Protein AF-A0AA86USB2-F1 (afdb_monomer_lite)

Radius of gyration: 27.32 Å; chains: 1; bounding box: 58×39×93 Å

Structure (mmCIF, N/CA/C/O backbone):
data_AF-A0AA86USB2-F1
#
_entry.id   AF-A0AA86USB2-F1
#
loop_
_atom_site.group_PDB
_atom_site.id
_atom_site.type_symbol
_atom_site.label_atom_id
_atom_site.label_alt_id
_atom_site.label_comp_id
_atom_site.label_asym_id
_atom_site.label_entity_id
_atom_site.label_seq_id
_atom_site.pdbx_PDB_ins_code
_atom_site.Cartn_x
_atom_site.Cartn_y
_atom_site.Cartn_z
_atom_site.occupancy
_atom_site.B_iso_or_equiv
_atom_site.auth_seq_id
_atom_site.auth_comp_id
_atom_site.auth_asym_id
_atom_site.auth_atom_id
_atom_site.pdbx_PDB_model_num
ATOM 1 N N . MET A 1 1 ? -27.220 -8.057 65.855 1.00 62.31 1 MET A N 1
ATOM 2 C CA . MET A 1 1 ? -27.979 -7.402 64.759 1.00 62.31 1 MET A CA 1
ATOM 3 C C . MET A 1 1 ? -27.326 -6.106 64.243 1.00 62.31 1 MET A C 1
ATOM 5 O O . MET A 1 1 ? -27.189 -5.978 63.034 1.00 62.31 1 MET A O 1
ATOM 9 N N . LYS A 1 2 ? -26.845 -5.189 65.107 1.00 70.12 2 LYS A N 1
ATOM 10 C CA . LYS A 1 2 ? -26.154 -3.939 64.694 1.00 70.12 2 LYS A CA 1
ATOM 11 C C . LYS A 1 2 ? -24.880 -4.143 63.848 1.00 70.12 2 LYS A C 1
ATOM 13 O O . LYS A 1 2 ? -24.724 -3.481 62.832 1.00 70.12 2 LYS A O 1
ATOM 18 N N . LEU A 1 3 ? -24.014 -5.096 64.203 1.00 65.69 3 LEU A N 1
ATOM 19 C CA . LEU A 1 3 ? -22.755 -5.371 63.480 1.00 65.69 3 LEU A CA 1
ATOM 20 C C . LEU A 1 3 ? -22.962 -5.753 61.999 1.00 65.69 3 LEU A C 1
ATOM 22 O O . LEU A 1 3 ? -22.246 -5.275 61.125 1.00 65.69 3 LEU A O 1
ATOM 26 N N . VAL A 1 4 ? -24.006 -6.532 61.703 1.00 70.44 4 VAL A N 1
ATOM 27 C CA . VAL A 1 4 ? -24.364 -6.936 60.329 1.00 70.44 4 VAL A CA 1
ATOM 28 C C . VAL A 1 4 ? -24.884 -5.748 59.505 1.00 70.44 4 VAL A C 1
ATOM 30 O O . VAL A 1 4 ? -24.685 -5.696 58.291 1.00 70.44 4 VAL A O 1
ATOM 33 N N . GLN A 1 5 ? -25.537 -4.769 60.145 1.00 61.12 5 GLN A N 1
ATOM 34 C CA . GLN A 1 5 ? -25.967 -3.537 59.476 1.00 61.12 5 GLN A CA 1
ATOM 35 C C . GLN A 1 5 ? -24.786 -2.614 59.162 1.00 61.12 5 GLN A C 1
ATOM 37 O O . GLN A 1 5 ? -24.731 -2.081 58.056 1.00 61.12 5 GLN A O 1
ATOM 42 N N . VAL A 1 6 ? -23.821 -2.480 60.078 1.00 69.12 6 VAL A N 1
ATOM 43 C CA . VAL A 1 6 ? -22.616 -1.656 59.870 1.00 69.12 6 VAL A CA 1
ATOM 44 C C . VAL A 1 6 ? -21.779 -2.193 58.702 1.00 69.12 6 VAL A C 1
ATOM 46 O O . VAL A 1 6 ? -21.493 -1.448 57.767 1.00 69.12 6 VAL A O 1
ATOM 49 N N . GLN A 1 7 ? -21.522 -3.506 58.660 1.00 71.38 7 GLN A N 1
ATOM 50 C CA . GLN A 1 7 ? -20.789 -4.138 57.551 1.00 71.38 7 GLN A CA 1
ATOM 51 C C . GLN A 1 7 ? -21.503 -3.999 56.193 1.00 71.38 7 GLN A C 1
ATOM 53 O O . GLN A 1 7 ? -20.861 -3.846 55.152 1.00 71.38 7 GLN A O 1
ATOM 58 N N . LYS A 1 8 ? -22.846 -4.025 56.172 1.00 67.81 8 LYS A N 1
ATOM 59 C CA . LYS A 1 8 ? -23.623 -3.774 54.944 1.00 67.81 8 LYS A CA 1
ATOM 60 C C . LYS A 1 8 ? -23.484 -2.331 54.455 1.00 67.81 8 LYS A C 1
ATOM 62 O O . LYS A 1 8 ? -23.423 -2.126 53.243 1.00 67.81 8 LYS A O 1
ATOM 67 N N . ILE A 1 9 ? -23.450 -1.358 55.365 1.00 67.88 9 ILE A N 1
ATOM 68 C CA . ILE A 1 9 ? -23.332 0.069 55.036 1.00 67.88 9 ILE A CA 1
ATOM 69 C C . ILE A 1 9 ? -21.939 0.381 54.479 1.00 67.88 9 ILE A C 1
ATOM 71 O O . ILE A 1 9 ? -21.851 0.995 53.416 1.00 67.88 9 ILE A O 1
ATOM 75 N N . GLU A 1 10 ? -20.871 -0.115 55.110 1.00 69.31 10 GLU A N 1
ATOM 76 C CA . GLU A 1 10 ? -19.495 0.064 54.618 1.00 69.31 10 GLU A CA 1
ATOM 77 C C . GLU A 1 10 ? -19.297 -0.546 53.225 1.00 69.31 10 GLU A C 1
ATOM 79 O O . GLU A 1 10 ? -18.754 0.094 52.322 1.00 69.31 10 GLU A O 1
ATOM 84 N N . LYS A 1 11 ? -19.814 -1.761 52.992 1.00 67.75 11 LYS A N 1
ATOM 85 C CA . LYS A 1 11 ? -19.730 -2.411 51.675 1.00 67.75 11 LYS A CA 1
ATOM 86 C C . LYS A 1 11 ? -20.461 -1.607 50.591 1.00 67.75 11 LYS A C 1
ATOM 88 O O . LYS A 1 11 ? -19.978 -1.504 49.462 1.00 67.75 11 LYS A O 1
ATOM 93 N N . LEU A 1 12 ? -21.603 -1.004 50.929 1.00 66.44 12 LEU A N 1
ATOM 94 C CA . LEU A 1 12 ? -22.358 -0.110 50.043 1.00 66.44 12 LEU A CA 1
ATOM 95 C C . LEU A 1 12 ? -21.597 1.186 49.743 1.00 66.44 12 LEU A C 1
ATOM 97 O O . LEU A 1 12 ? -21.554 1.601 48.584 1.00 66.44 12 LEU A O 1
ATOM 101 N N . GLN A 1 13 ? -20.973 1.798 50.750 1.00 67.69 13 GLN A N 1
ATOM 102 C CA . GLN A 1 13 ? -20.167 3.010 50.584 1.00 67.69 13 GLN A CA 1
ATOM 103 C C . GLN A 1 13 ? -18.942 2.757 49.700 1.00 67.69 13 GLN A C 1
ATOM 105 O O . GLN A 1 13 ? -18.740 3.489 48.731 1.00 67.69 13 GLN A O 1
ATOM 110 N N . ASN A 1 14 ? -18.203 1.672 49.943 1.00 67.31 14 ASN A N 1
ATOM 111 C CA . ASN A 1 14 ? -17.053 1.287 49.121 1.00 67.31 14 ASN A CA 1
ATOM 112 C C . ASN A 1 14 ? -17.457 1.015 47.665 1.00 67.31 14 ASN A C 1
ATOM 114 O O . ASN A 1 14 ? -16.804 1.490 46.737 1.00 67.31 14 ASN A O 1
ATOM 118 N N . THR A 1 15 ? -18.594 0.347 47.443 1.00 65.31 15 THR A N 1
ATOM 119 C CA . THR A 1 15 ? -19.138 0.135 46.088 1.00 65.31 15 THR A CA 1
ATOM 120 C C . THR A 1 15 ? -19.472 1.463 45.399 1.00 65.31 15 THR A C 1
ATOM 122 O O . THR A 1 15 ? -19.218 1.638 44.207 1.00 65.31 15 THR A O 1
ATOM 125 N N . LEU A 1 16 ? -20.016 2.432 46.142 1.00 66.12 16 LEU A N 1
ATOM 126 C CA . LEU A 1 16 ? -20.377 3.745 45.611 1.00 66.12 16 LEU A CA 1
ATOM 127 C C . LEU A 1 16 ? -19.143 4.572 45.218 1.00 66.12 16 LEU A C 1
ATOM 129 O O . LEU A 1 16 ? -19.177 5.270 44.204 1.00 66.12 16 LEU A O 1
ATOM 133 N N . VAL A 1 17 ? -18.067 4.491 46.006 1.00 67.94 17 VAL A N 1
ATOM 134 C CA . VAL A 1 17 ? -16.782 5.150 45.721 1.00 67.94 17 VAL A CA 1
ATOM 135 C C . VAL A 1 17 ? -16.153 4.569 44.456 1.00 67.94 17 VAL A C 1
ATOM 137 O O . VAL A 1 17 ? -15.811 5.329 43.551 1.00 67.94 17 VAL A O 1
ATOM 140 N N . VAL A 1 18 ? -16.102 3.239 44.333 1.00 65.62 18 VAL A N 1
ATOM 141 C CA . VAL A 1 18 ? -15.584 2.557 43.133 1.00 65.62 18 VAL A CA 1
ATOM 142 C C . VAL A 1 18 ? -16.392 2.935 41.888 1.00 65.62 18 VAL A C 1
ATOM 144 O O . VAL A 1 18 ? -15.816 3.258 40.852 1.00 65.62 18 VAL A O 1
ATOM 147 N N . LEU A 1 19 ? -17.724 2.993 41.989 1.00 63.03 19 LEU A N 1
ATOM 148 C CA . LEU A 1 19 ? -18.587 3.427 40.884 1.00 63.03 19 LEU A CA 1
ATOM 149 C C . LEU A 1 19 ? -18.363 4.894 40.491 1.00 63.03 19 LEU A C 1
ATOM 151 O O . LEU A 1 19 ? -18.428 5.226 39.309 1.00 63.03 19 LEU A O 1
ATOM 155 N N . LYS A 1 20 ? -18.116 5.788 41.456 1.00 69.31 20 LYS A N 1
ATOM 156 C CA . LYS A 1 20 ? -17.786 7.193 41.169 1.00 69.31 20 LYS A CA 1
ATOM 157 C C . LYS A 1 20 ? -16.433 7.313 40.465 1.00 69.31 20 LYS A C 1
ATOM 159 O O . LYS A 1 20 ? -16.349 8.026 39.470 1.00 69.31 20 LYS A O 1
ATOM 164 N N . ALA A 1 21 ? -15.416 6.591 40.934 1.00 62.56 21 ALA A N 1
ATOM 165 C CA . ALA A 1 21 ? -14.095 6.574 40.309 1.00 62.56 21 ALA A CA 1
ATOM 166 C C . ALA A 1 21 ? -14.152 6.018 38.875 1.00 62.56 21 ALA A C 1
ATOM 168 O O . ALA A 1 21 ? -13.657 6.657 37.949 1.00 62.56 21 ALA A O 1
ATOM 169 N N . ALA A 1 22 ? -14.852 4.896 38.669 1.00 57.78 22 ALA A N 1
ATOM 170 C CA . ALA A 1 22 ? -15.052 4.307 37.345 1.00 57.78 22 ALA A CA 1
ATOM 171 C C . ALA A 1 22 ? -15.734 5.284 36.369 1.00 57.78 22 ALA A C 1
ATOM 173 O O . ALA A 1 22 ? -15.327 5.381 35.215 1.00 57.78 22 ALA A O 1
ATOM 174 N N . ARG A 1 23 ? -16.716 6.070 36.839 1.00 63.78 23 ARG A N 1
ATOM 175 C CA . ARG A 1 23 ? -17.371 7.112 36.026 1.00 63.78 23 ARG A CA 1
ATOM 176 C C . ARG A 1 23 ? -16.424 8.229 35.614 1.00 63.78 23 ARG A C 1
ATOM 178 O O . ARG A 1 23 ? -16.474 8.654 34.467 1.00 63.78 23 ARG A O 1
ATOM 185 N N . ILE A 1 24 ? -15.591 8.716 36.532 1.00 69.56 24 ILE A N 1
ATOM 186 C CA . ILE A 1 24 ? -14.634 9.789 36.230 1.00 69.56 24 ILE A CA 1
ATOM 187 C C . ILE A 1 24 ? -13.647 9.312 35.163 1.00 69.56 24 ILE A C 1
ATOM 189 O O . ILE A 1 24 ? -13.439 10.010 34.174 1.00 69.56 24 ILE A O 1
ATOM 193 N N . ILE A 1 25 ? -13.116 8.097 35.322 1.00 64.44 25 ILE A N 1
ATOM 194 C CA . ILE A 1 25 ? -12.203 7.485 34.351 1.00 64.44 25 ILE A CA 1
ATOM 195 C C . ILE A 1 25 ? -12.899 7.318 32.997 1.00 64.44 25 ILE A C 1
ATOM 197 O O . ILE A 1 25 ? -12.342 7.691 31.970 1.00 64.44 25 ILE A O 1
ATOM 201 N N . GLN A 1 26 ? -14.139 6.828 32.979 1.00 64.38 26 GLN A N 1
ATOM 202 C CA . GLN A 1 26 ? -14.888 6.636 31.741 1.00 64.38 26 GLN A CA 1
ATOM 203 C C . GLN A 1 26 ? -15.175 7.959 31.017 1.00 64.38 26 GLN A C 1
ATOM 205 O O . GLN A 1 26 ? -14.951 8.054 29.813 1.00 64.38 26 GLN A O 1
ATOM 210 N N . CYS A 1 27 ? -15.610 8.998 31.736 1.00 70.00 27 CYS A N 1
ATOM 211 C CA . CYS A 1 27 ? -15.795 10.330 31.159 1.00 70.00 27 CYS A CA 1
ATOM 212 C C . CYS A 1 27 ? -14.479 10.900 30.619 1.00 70.00 27 CYS A C 1
ATOM 214 O O . CYS A 1 27 ? -14.477 11.484 29.539 1.00 70.00 27 CYS A O 1
ATOM 216 N N . ALA A 1 28 ? -13.364 10.701 31.330 1.00 65.50 28 ALA A N 1
ATOM 217 C CA . ALA A 1 28 ? -12.047 11.142 30.883 1.00 65.50 28 ALA A CA 1
ATOM 218 C C . ALA A 1 28 ? -11.603 10.417 29.602 1.00 65.50 28 ALA A C 1
ATOM 220 O O . ALA A 1 28 ? -11.127 11.069 28.678 1.00 65.50 28 ALA A O 1
ATOM 221 N N . VAL A 1 29 ? -11.818 9.099 29.504 1.00 66.88 29 VAL A N 1
ATOM 222 C CA . VAL A 1 29 ? -11.512 8.313 28.296 1.00 66.88 29 VAL A CA 1
ATOM 223 C C . VAL A 1 29 ? -12.374 8.760 27.118 1.00 66.88 29 VAL A C 1
ATOM 225 O O . VAL A 1 29 ? -11.847 8.984 26.032 1.00 66.88 29 VAL A O 1
ATOM 228 N N . ILE A 1 30 ? -13.682 8.942 27.319 1.00 68.19 30 ILE A N 1
ATOM 229 C CA . ILE A 1 30 ? -14.586 9.398 26.253 1.00 68.19 30 ILE A CA 1
ATOM 230 C C . ILE A 1 30 ? -14.207 10.807 25.788 1.00 68.19 30 ILE A C 1
ATOM 232 O O . ILE A 1 30 ? -14.153 11.053 24.585 1.00 68.19 30 ILE A O 1
ATOM 236 N N . LEU A 1 31 ? -13.911 11.719 26.717 1.00 71.56 31 LEU A N 1
ATOM 237 C CA . LEU A 1 31 ? -13.486 13.078 26.387 1.00 71.56 31 LEU A CA 1
ATOM 238 C C . LEU A 1 31 ? -12.145 13.078 25.646 1.00 71.56 31 LEU A C 1
ATOM 240 O O . LEU A 1 31 ? -12.010 13.768 24.641 1.00 71.56 31 LEU A O 1
ATOM 244 N N . TYR A 1 32 ? -11.179 12.276 26.099 1.00 69.12 32 TYR A N 1
ATOM 245 C CA . TYR A 1 32 ? -9.896 12.110 25.422 1.00 69.12 32 TYR A CA 1
ATOM 246 C C . TYR A 1 32 ? -10.086 11.593 23.994 1.00 69.12 32 TYR A C 1
ATOM 248 O O . TYR A 1 32 ? -9.562 12.190 23.055 1.00 69.12 32 TYR A O 1
ATOM 256 N N . LEU A 1 33 ? -10.898 10.546 23.808 1.00 66.19 33 LEU A N 1
ATOM 257 C CA . LEU A 1 33 ? -11.228 10.034 22.480 1.00 66.19 33 LEU A CA 1
ATOM 258 C C . LEU A 1 33 ? -11.908 11.116 21.636 1.00 66.19 33 LEU A C 1
ATOM 260 O O . LEU A 1 33 ? -11.496 11.326 20.502 1.00 66.19 33 LEU A O 1
ATOM 264 N N . ALA A 1 34 ? -12.890 11.847 22.163 1.00 67.50 34 ALA A N 1
ATOM 265 C CA . ALA A 1 34 ? -13.541 12.933 21.432 1.00 67.50 34 ALA A CA 1
ATOM 266 C C . ALA A 1 34 ? -12.543 14.023 20.994 1.00 67.50 34 ALA A C 1
ATOM 268 O O . ALA A 1 34 ? -12.592 14.465 19.848 1.00 67.50 34 ALA A O 1
ATOM 269 N N . ILE A 1 35 ? -11.600 14.409 21.863 1.00 66.81 35 ILE A N 1
ATOM 270 C CA . ILE A 1 35 ? -10.541 15.380 21.546 1.00 66.81 35 ILE A CA 1
ATOM 271 C C . ILE A 1 35 ? -9.616 14.844 20.451 1.00 66.81 35 ILE A C 1
ATOM 273 O O . ILE A 1 35 ? -9.377 15.550 19.475 1.00 66.81 35 ILE A O 1
ATOM 277 N N . VAL A 1 36 ? -9.128 13.604 20.572 1.00 65.50 36 VAL A N 1
ATOM 278 C CA . VAL A 1 36 ? -8.280 12.971 19.546 1.00 65.50 36 VAL A CA 1
ATOM 279 C C . VAL A 1 36 ? -8.995 12.976 18.196 1.00 65.50 36 VAL A C 1
ATOM 281 O O . VAL A 1 36 ? -8.410 13.378 17.193 1.00 65.50 36 VAL A O 1
ATOM 284 N N . HIS A 1 37 ? -10.281 12.631 18.165 1.00 65.00 37 HIS A N 1
ATOM 285 C CA . HIS A 1 37 ? -11.064 12.636 16.932 1.00 65.00 37 HIS A CA 1
ATOM 286 C C . HIS A 1 37 ? -11.301 14.042 16.370 1.00 65.00 37 HIS A C 1
ATOM 288 O O . HIS A 1 37 ? -11.226 14.215 15.157 1.00 65.00 37 HIS A O 1
ATOM 294 N N . LEU A 1 38 ? -11.527 15.056 17.212 1.00 63.62 38 LEU A N 1
ATOM 295 C CA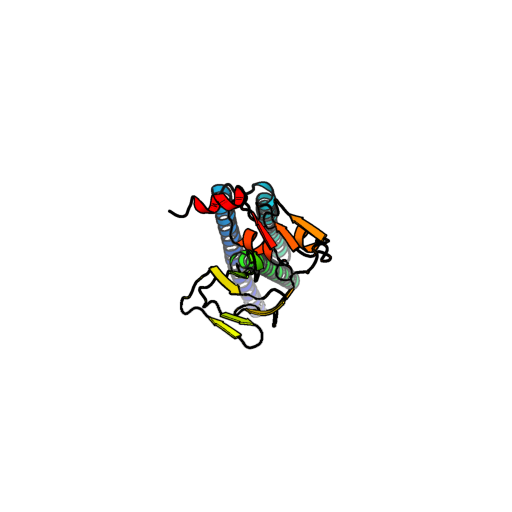 . LEU A 1 38 ? -11.624 16.453 16.772 1.00 63.62 38 LEU A CA 1
ATOM 296 C C . LEU A 1 38 ? -10.296 16.972 16.207 1.00 63.62 38 LEU A C 1
ATOM 298 O O . LEU A 1 38 ? -10.299 17.694 15.212 1.00 63.62 38 LEU A O 1
ATOM 302 N N . VAL A 1 39 ? -9.163 16.595 16.806 1.00 61.91 39 VAL A N 1
ATOM 303 C CA . VAL A 1 39 ? -7.826 16.941 16.300 1.00 61.91 39 VAL A CA 1
ATOM 304 C C . VAL A 1 39 ? -7.589 16.284 14.945 1.00 61.91 39 VAL A C 1
ATOM 306 O O . VAL A 1 39 ? -7.192 16.971 14.007 1.00 61.91 39 VAL A O 1
ATOM 309 N N . ILE A 1 40 ? -7.900 14.993 14.817 1.00 62.50 40 ILE A N 1
ATOM 310 C CA . ILE A 1 40 ? -7.831 14.258 13.552 1.00 62.50 40 ILE A CA 1
ATOM 311 C C . ILE A 1 40 ? -8.717 14.945 12.499 1.00 62.50 40 ILE A C 1
ATOM 313 O O . ILE A 1 40 ? -8.227 15.314 11.435 1.00 62.50 40 ILE A O 1
ATOM 317 N N . ALA A 1 41 ? -9.986 15.220 12.817 1.00 60.88 41 ALA A N 1
ATOM 318 C CA . ALA A 1 41 ? -10.913 15.910 11.921 1.00 60.88 41 ALA A CA 1
ATOM 319 C C . ALA A 1 41 ? -10.416 17.307 11.513 1.00 60.88 41 ALA A C 1
ATOM 321 O O . ALA A 1 41 ? -10.551 17.680 10.353 1.00 60.88 41 ALA A O 1
ATOM 322 N N . LYS A 1 42 ? -9.803 18.071 12.430 1.00 58.19 42 LYS A N 1
ATOM 323 C CA . LYS A 1 42 ? -9.218 19.388 12.135 1.00 58.19 42 LYS A CA 1
ATOM 324 C C . LYS A 1 42 ? -8.003 19.284 11.213 1.00 58.19 42 LYS A C 1
ATOM 326 O O . LYS A 1 42 ? -7.913 20.070 10.276 1.00 58.19 42 LYS A O 1
ATOM 331 N N . ILE A 1 43 ? -7.090 18.341 11.462 1.00 58.09 43 ILE A N 1
ATOM 332 C CA . ILE A 1 43 ? -5.941 18.078 10.577 1.00 58.09 43 ILE A CA 1
ATOM 333 C C . ILE A 1 43 ? -6.451 17.773 9.162 1.00 58.09 43 ILE A C 1
ATOM 335 O O . ILE A 1 43 ? -5.965 18.365 8.200 1.00 58.09 43 ILE A O 1
ATOM 339 N N . TYR A 1 44 ? -7.502 16.956 9.046 1.00 57.28 44 TYR A N 1
ATOM 340 C CA . TYR A 1 44 ? -8.125 16.641 7.761 1.00 57.28 44 TYR A CA 1
ATOM 341 C C . TYR A 1 44 ? -8.828 17.843 7.113 1.00 57.28 44 TYR A C 1
ATOM 343 O O . TYR A 1 44 ? -8.585 18.122 5.939 1.00 57.28 44 TYR A O 1
ATOM 351 N N . LEU A 1 45 ? -9.610 18.623 7.869 1.00 55.66 45 LEU A N 1
ATOM 352 C CA . LEU A 1 45 ? -10.300 19.819 7.365 1.00 55.66 45 LEU A CA 1
ATOM 353 C C . LEU A 1 45 ? -9.313 20.865 6.818 1.00 55.66 45 LEU A C 1
ATOM 355 O O . LEU A 1 45 ? -9.565 21.490 5.789 1.00 55.66 45 LEU A O 1
ATOM 359 N N . VAL A 1 46 ? -8.173 21.042 7.494 1.00 53.16 46 VAL A N 1
ATOM 360 C CA . VAL A 1 46 ? -7.106 21.965 7.077 1.00 53.16 46 VAL A CA 1
ATOM 361 C C . VAL A 1 46 ? -6.350 21.435 5.854 1.00 53.16 46 VAL A C 1
ATOM 363 O O . VAL A 1 46 ? -5.903 22.230 5.030 1.00 53.16 46 VAL A O 1
ATOM 366 N N . SER A 1 47 ? -6.254 20.113 5.684 1.00 53.62 47 SER A N 1
ATOM 367 C CA . SER A 1 47 ? -5.517 19.492 4.575 1.00 53.62 47 SER A CA 1
ATOM 368 C C . SER A 1 47 ? -6.195 19.582 3.194 1.00 53.62 47 SER A C 1
ATOM 370 O O . SER A 1 47 ? -5.584 19.175 2.212 1.00 53.62 47 SER A O 1
ATOM 372 N N . LYS A 1 48 ? -7.411 20.156 3.078 1.00 50.16 48 LYS A N 1
ATOM 373 C CA . LYS A 1 48 ? -8.163 20.347 1.809 1.00 50.16 48 LYS A CA 1
ATOM 374 C C . LYS A 1 48 ? -8.243 19.090 0.913 1.00 50.16 48 LYS A C 1
ATOM 376 O O . LYS A 1 48 ? -8.378 19.208 -0.304 1.00 50.16 48 LYS A O 1
ATOM 381 N N . LEU A 1 49 ? -8.181 17.897 1.496 1.00 48.19 49 LEU A N 1
ATOM 382 C CA . LEU A 1 49 ? -8.135 16.627 0.776 1.00 48.19 49 LEU A CA 1
ATOM 383 C C . LEU A 1 49 ? -9.450 15.865 0.968 1.00 48.19 49 LEU A C 1
ATOM 385 O O . LEU A 1 49 ? -9.869 15.607 2.086 1.00 48.19 49 LEU A O 1
ATOM 389 N N . GLU A 1 50 ? -10.125 15.614 -0.154 1.00 47.84 50 GLU A N 1
ATOM 390 C CA . GLU A 1 50 ? -11.369 14.852 -0.347 1.00 47.84 50 GLU A CA 1
ATOM 391 C C . GLU A 1 50 ? -12.402 14.838 0.789 1.00 47.84 50 GLU A C 1
ATOM 393 O O . GLU A 1 50 ? -12.495 13.940 1.627 1.00 47.84 50 GLU A O 1
ATOM 398 N N . PHE A 1 51 ? -13.297 15.821 0.700 1.00 45.81 51 PHE A N 1
ATOM 399 C CA . PHE A 1 51 ? -14.384 16.085 1.633 1.00 45.81 51 PHE A CA 1
ATOM 400 C C . PHE A 1 51 ? -15.312 14.878 1.881 1.00 45.81 51 PHE A C 1
ATOM 402 O O . PHE A 1 51 ? -15.764 14.708 3.000 1.00 45.81 51 PHE A O 1
ATOM 409 N N . TYR A 1 52 ? -15.598 14.002 0.908 1.00 41.31 52 TYR A N 1
ATOM 410 C CA . TYR A 1 52 ? -16.734 13.066 1.020 1.00 41.31 52 TYR A CA 1
ATOM 411 C C . TYR A 1 52 ? -16.446 11.729 1.724 1.00 41.31 52 TYR A C 1
ATOM 413 O O . TYR A 1 52 ? -17.190 11.357 2.635 1.00 41.31 52 TYR A O 1
ATOM 421 N N . GLY A 1 53 ? -15.383 11.004 1.358 1.00 48.25 53 GLY A N 1
ATOM 422 C CA . GLY A 1 53 ? -15.041 9.731 2.020 1.00 48.25 53 GLY A CA 1
ATOM 423 C C . GLY A 1 53 ? -14.567 9.930 3.464 1.00 48.25 53 GLY A C 1
ATOM 424 O O . GLY A 1 53 ? -14.835 9.117 4.351 1.00 48.25 53 GLY A O 1
ATOM 425 N N . GLN A 1 54 ? -13.925 11.071 3.715 1.00 51.62 54 GLN A N 1
ATOM 426 C CA . GLN A 1 54 ? -13.358 11.433 5.008 1.00 51.62 54 GLN A CA 1
ATOM 427 C C . GLN A 1 54 ? -14.398 12.078 5.939 1.00 51.62 54 GLN A C 1
ATOM 429 O O . GLN A 1 54 ? -14.378 11.789 7.140 1.00 51.62 54 GLN A O 1
ATOM 434 N N . LEU A 1 55 ? -15.379 12.839 5.410 1.00 52.34 55 LEU A N 1
ATOM 435 C CA . LEU A 1 55 ? -16.563 13.224 6.193 1.00 52.34 55 LEU A CA 1
ATOM 436 C C . LEU A 1 55 ? -17.298 11.986 6.675 1.00 52.34 55 LEU A C 1
ATOM 438 O O . LEU A 1 55 ? -17.653 11.942 7.843 1.00 52.34 55 LEU A O 1
ATOM 442 N N . GLN A 1 56 ? -17.534 10.989 5.817 1.00 53.50 56 GLN A N 1
ATOM 443 C CA . GLN A 1 56 ? -18.275 9.796 6.228 1.00 53.50 56 GLN A CA 1
ATOM 444 C C . GLN A 1 56 ? -17.604 9.124 7.428 1.00 53.50 56 GLN A C 1
ATOM 446 O O . GLN A 1 56 ? -18.279 8.857 8.420 1.00 53.50 56 GLN A O 1
ATOM 451 N N . TYR A 1 57 ? -16.281 8.944 7.406 1.00 58.19 57 TYR A N 1
ATOM 452 C CA . TYR A 1 57 ? -15.557 8.385 8.550 1.00 58.19 57 TYR A CA 1
ATOM 453 C C . TYR A 1 57 ? -15.646 9.275 9.800 1.00 58.19 57 TYR A C 1
ATOM 455 O O . TYR A 1 57 ? -15.960 8.779 10.885 1.00 58.19 57 TYR A O 1
ATOM 463 N N . ALA A 1 58 ? -15.437 10.589 9.665 1.00 59.31 58 ALA A N 1
ATOM 464 C CA . ALA A 1 58 ? -15.554 11.531 10.779 1.00 59.31 58 ALA A CA 1
ATOM 465 C C . ALA A 1 58 ? -16.977 11.559 11.374 1.00 59.31 58 ALA A C 1
ATOM 467 O O . ALA A 1 58 ? -17.132 11.527 12.593 1.00 59.31 58 ALA A O 1
ATOM 468 N N . TYR A 1 59 ? -18.013 11.531 10.531 1.00 60.06 59 TYR A N 1
ATOM 469 C CA . TYR A 1 59 ? -19.423 11.451 10.919 1.00 60.06 59 TYR A CA 1
ATOM 470 C C . TYR A 1 59 ? -19.738 10.134 11.625 1.00 60.06 59 TYR A C 1
ATOM 472 O O . TYR A 1 59 ? -20.292 10.157 12.722 1.00 60.06 59 TYR A O 1
ATOM 480 N N . PHE A 1 60 ? -19.353 8.988 11.054 1.00 59.91 60 PHE A N 1
ATOM 481 C CA . PHE A 1 60 ? -19.556 7.685 11.694 1.00 59.91 60 PHE A CA 1
ATOM 482 C C . PHE A 1 60 ? -18.854 7.615 13.049 1.00 59.91 60 PHE A C 1
ATOM 484 O O . PHE A 1 60 ? -19.400 7.065 14.005 1.00 59.91 60 PHE A O 1
ATOM 491 N N . THR A 1 61 ? -17.678 8.223 13.159 1.00 61.81 61 THR A N 1
ATOM 492 C CA . THR A 1 61 ? -16.916 8.240 14.406 1.00 61.81 61 THR A CA 1
ATOM 493 C C . THR A 1 61 ? -17.522 9.184 15.444 1.00 61.81 61 THR A C 1
ATOM 495 O O . THR A 1 61 ? -17.640 8.816 16.613 1.00 61.81 61 THR A O 1
ATOM 498 N N . ALA A 1 62 ? -18.004 10.357 15.029 1.00 64.94 62 ALA A N 1
ATOM 499 C CA . ALA A 1 62 ? -18.749 11.269 15.893 1.00 64.94 62 ALA A CA 1
ATOM 500 C C . ALA A 1 62 ? -20.053 10.630 16.398 1.00 64.94 62 ALA A C 1
ATOM 502 O O . ALA A 1 62 ? -20.351 10.698 17.589 1.00 64.94 62 ALA A O 1
ATOM 503 N N . ILE A 1 63 ? -20.790 9.931 15.527 1.00 65.56 63 ILE A N 1
ATOM 504 C CA . ILE A 1 63 ? -21.988 9.168 15.900 1.00 65.56 63 ILE A CA 1
ATOM 505 C C . ILE A 1 63 ? -21.630 8.077 16.918 1.00 65.56 63 ILE A C 1
ATOM 507 O O . ILE A 1 63 ? -22.288 7.985 17.952 1.00 65.56 63 ILE A O 1
ATOM 511 N N . LYS A 1 64 ? -20.562 7.296 16.693 1.00 65.62 64 LYS A N 1
ATOM 512 C CA . LYS A 1 64 ? -20.078 6.288 17.658 1.00 65.62 64 LYS A CA 1
ATOM 513 C C . LYS A 1 64 ? -19.745 6.911 19.019 1.00 65.62 64 LYS A C 1
ATOM 515 O O . LYS A 1 64 ? -20.129 6.358 20.049 1.00 65.62 64 LYS A O 1
ATOM 520 N N . ALA A 1 65 ? -19.085 8.070 19.041 1.00 67.38 65 ALA A N 1
ATOM 521 C CA . ALA A 1 65 ? -18.761 8.784 20.276 1.00 67.38 65 ALA A CA 1
ATOM 522 C C . ALA A 1 65 ? -20.022 9.275 21.013 1.00 67.38 65 ALA A C 1
ATOM 524 O O . ALA A 1 65 ? -20.147 9.068 22.221 1.00 67.38 65 ALA A O 1
ATOM 525 N N . ILE A 1 66 ? -20.992 9.854 20.296 1.00 67.69 66 ILE A N 1
ATOM 526 C CA . ILE A 1 66 ? -22.281 10.287 20.862 1.00 67.69 66 ILE A CA 1
ATOM 527 C C . ILE A 1 66 ? -23.054 9.088 21.424 1.00 67.69 66 ILE A C 1
ATOM 529 O O . ILE A 1 66 ? -23.540 9.141 22.554 1.00 67.69 66 ILE A O 1
ATOM 533 N N . LEU A 1 67 ? -23.122 7.980 20.680 1.00 64.69 67 LEU A N 1
ATOM 534 C CA . LEU A 1 67 ? -23.754 6.743 21.141 1.00 64.69 67 LEU A CA 1
ATOM 535 C C . LEU A 1 67 ? -23.070 6.197 22.399 1.00 64.69 67 LEU A C 1
ATOM 537 O O . LEU A 1 67 ? -23.762 5.754 23.312 1.00 64.69 67 LEU A O 1
ATOM 541 N N . CYS A 1 68 ? -21.742 6.305 22.504 1.00 67.50 68 CYS A N 1
ATOM 542 C CA . CYS A 1 68 ? -20.998 5.936 23.710 1.00 67.50 68 CYS A CA 1
ATOM 543 C C . CYS A 1 68 ? -21.411 6.782 24.926 1.00 67.50 68 CYS A C 1
ATOM 545 O O . CYS A 1 68 ? -21.617 6.248 26.020 1.00 67.50 68 CYS A O 1
ATOM 547 N N . VAL A 1 69 ? -21.569 8.098 24.745 1.00 67.56 69 VAL A N 1
ATOM 548 C CA . VAL A 1 69 ? -22.033 9.015 25.800 1.00 67.56 69 VAL A CA 1
ATOM 549 C C . VAL A 1 69 ? -23.459 8.666 26.231 1.00 67.56 69 VAL A C 1
ATOM 551 O O . VAL A 1 69 ? -23.716 8.505 27.427 1.00 67.56 69 VAL A O 1
ATOM 554 N N . ILE A 1 70 ? -24.374 8.490 25.270 1.00 65.06 70 ILE A N 1
ATOM 555 C CA . ILE A 1 70 ? -25.775 8.123 25.532 1.00 65.06 70 ILE A CA 1
ATOM 556 C C . ILE A 1 70 ? -25.839 6.788 26.276 1.00 65.06 70 ILE A C 1
ATOM 558 O O . ILE A 1 70 ? -26.512 6.683 27.302 1.00 65.06 70 ILE A O 1
ATOM 562 N N . PHE A 1 71 ? -25.100 5.782 25.809 1.00 66.50 71 PHE A N 1
ATOM 563 C CA . PHE A 1 71 ? -25.054 4.462 26.427 1.00 66.50 71 PHE A CA 1
ATOM 564 C C . PHE A 1 71 ? -24.547 4.533 27.874 1.00 66.50 71 PHE A C 1
ATOM 566 O O . PHE A 1 71 ? -25.179 3.988 28.781 1.00 66.50 71 PHE A O 1
ATOM 573 N N . THR A 1 72 ? -23.488 5.307 28.123 1.00 66.12 72 THR A N 1
ATOM 574 C CA . THR A 1 72 ? -22.944 5.544 29.472 1.00 66.12 72 THR A CA 1
ATOM 575 C C . THR A 1 72 ? -23.971 6.220 30.393 1.00 66.12 72 THR A C 1
ATOM 577 O O . THR A 1 72 ? -24.111 5.855 31.568 1.00 66.12 72 THR A O 1
ATOM 580 N N . PHE A 1 73 ? -24.737 7.185 29.875 1.00 66.81 73 PHE A N 1
ATOM 581 C CA . PHE A 1 73 ? -25.776 7.890 30.630 1.00 66.81 73 PHE A CA 1
ATOM 582 C C . PHE A 1 73 ? -26.982 6.993 30.959 1.00 66.81 73 PHE A C 1
ATOM 584 O O . PHE A 1 73 ? -27.454 6.965 32.105 1.00 66.81 73 PHE A O 1
ATOM 591 N N . VAL A 1 74 ? -27.451 6.205 29.985 1.00 65.19 74 VAL A N 1
ATOM 592 C CA . VAL A 1 74 ? -28.539 5.228 30.164 1.00 65.19 74 VAL A CA 1
ATOM 593 C C . VAL A 1 74 ? -28.134 4.176 31.192 1.00 65.19 74 VAL A C 1
ATOM 595 O O . VAL A 1 74 ? -28.864 3.937 32.155 1.00 65.19 74 VAL A O 1
ATOM 598 N N . GLN A 1 75 ? -26.932 3.616 31.072 1.00 63.88 75 GLN A N 1
ATOM 599 C CA . GLN A 1 75 ? -26.413 2.654 32.039 1.00 63.88 75 GLN A CA 1
ATOM 600 C C . GLN A 1 75 ? -26.270 3.246 33.444 1.00 63.88 75 GLN A C 1
ATOM 602 O O . GLN A 1 75 ? -26.629 2.601 34.429 1.00 63.88 75 GLN A O 1
ATOM 607 N N . THR A 1 76 ? -25.822 4.498 33.559 1.00 62.12 76 THR A N 1
ATOM 608 C CA . THR A 1 76 ? -25.751 5.211 34.844 1.00 62.12 76 THR A CA 1
ATOM 609 C C . THR A 1 76 ? -27.124 5.333 35.503 1.00 62.12 76 THR A C 1
ATOM 611 O O . THR A 1 76 ? -27.250 5.166 36.721 1.00 62.12 76 THR A O 1
ATOM 614 N N . SER A 1 77 ? -28.158 5.584 34.703 1.00 67.06 77 SER A N 1
ATOM 615 C CA . SER A 1 77 ? -29.544 5.661 35.164 1.00 67.06 77 SER A CA 1
ATOM 616 C C . SER A 1 77 ? -30.083 4.291 35.588 1.00 67.06 77 SER A C 1
ATOM 618 O O . SER A 1 77 ? -30.732 4.186 36.632 1.00 67.06 77 SER A O 1
ATOM 620 N N . VAL A 1 78 ? -29.746 3.228 34.848 1.00 65.62 78 VAL A N 1
ATOM 621 C CA . VAL A 1 78 ? -30.105 1.840 35.186 1.00 65.62 78 VAL A CA 1
ATOM 622 C C . VAL A 1 78 ? -29.431 1.396 36.484 1.00 65.62 78 VAL A C 1
ATOM 624 O O . VAL A 1 78 ? -30.117 0.895 37.368 1.00 65.62 78 VAL A O 1
ATOM 627 N N . VAL A 1 79 ? -28.129 1.640 36.661 1.00 64.81 79 VAL A N 1
ATOM 628 C CA . VAL A 1 79 ? -27.384 1.291 37.888 1.00 64.81 79 VAL A CA 1
ATOM 629 C C . VAL A 1 79 ? -27.896 2.064 39.106 1.00 64.81 79 VAL A C 1
ATOM 631 O O . VAL A 1 79 ? -27.988 1.504 40.194 1.00 64.81 79 VAL A O 1
ATOM 634 N N . LYS A 1 80 ? -28.270 3.343 38.952 1.00 65.06 80 LYS A N 1
ATOM 635 C CA . LYS A 1 80 ? -28.878 4.116 40.052 1.00 65.06 80 LYS A CA 1
ATOM 636 C C . LYS A 1 80 ? -30.236 3.549 40.483 1.00 65.06 80 LYS A C 1
ATOM 638 O O . LYS A 1 80 ? -30.553 3.601 41.668 1.00 65.06 80 LYS A O 1
ATOM 643 N N . ARG A 1 81 ? -31.034 3.033 39.540 1.00 66.38 81 ARG A N 1
ATOM 644 C CA . ARG A 1 81 ? -32.369 2.470 39.814 1.00 66.38 81 ARG A CA 1
ATOM 645 C C . ARG A 1 81 ? -32.317 1.013 40.284 1.00 66.38 81 ARG A C 1
ATOM 647 O O . ARG A 1 81 ? -33.112 0.626 41.135 1.00 66.38 81 ARG A O 1
ATOM 654 N N . ASN A 1 82 ? -31.377 0.215 39.781 1.00 60.91 82 ASN A N 1
ATOM 655 C CA . ASN A 1 82 ? -31.234 -1.198 40.119 1.00 60.91 82 ASN A CA 1
ATOM 656 C C . ASN A 1 82 ? -30.122 -1.430 41.147 1.00 60.91 82 ASN A C 1
ATOM 658 O O . ASN A 1 82 ? -28.940 -1.354 40.837 1.00 60.91 82 ASN A O 1
ATOM 662 N N . LYS A 1 83 ? -30.501 -1.844 42.363 1.00 63.66 83 LYS A N 1
ATOM 663 C CA . LYS A 1 83 ? -29.554 -2.257 43.421 1.00 63.66 83 LYS A CA 1
ATOM 664 C C . LYS A 1 83 ? -28.998 -3.678 43.227 1.00 63.66 83 LYS A C 1
ATOM 666 O O . LYS A 1 83 ? -28.258 -4.173 44.075 1.00 63.66 83 LYS A O 1
ATOM 671 N N . ARG A 1 84 ? -29.382 -4.368 42.147 1.00 68.94 84 ARG A N 1
ATOM 672 C CA . ARG A 1 84 ? -28.946 -5.742 41.867 1.00 68.94 84 ARG A CA 1
ATOM 673 C C . ARG A 1 84 ? -27.532 -5.732 41.299 1.00 68.94 84 ARG A C 1
ATOM 675 O O . ARG A 1 84 ? -27.310 -5.299 40.173 1.00 68.94 84 ARG A O 1
ATOM 682 N N . VAL A 1 85 ? -26.600 -6.282 42.069 1.00 62.38 85 VAL A N 1
ATOM 683 C CA . VAL A 1 85 ? -25.168 -6.372 41.746 1.00 62.38 85 VAL A CA 1
ATOM 684 C C . VAL A 1 85 ? -24.911 -7.005 40.367 1.00 62.38 85 VAL A C 1
ATOM 686 O O . VAL A 1 85 ? -24.062 -6.524 39.627 1.00 62.38 85 VAL A O 1
ATOM 689 N N . GLN A 1 86 ? -25.700 -8.007 39.964 1.00 68.88 86 GLN A N 1
ATOM 690 C CA . GLN A 1 86 ? -25.588 -8.660 38.648 1.00 68.88 86 GLN A CA 1
ATOM 691 C C . GLN A 1 86 ? -25.816 -7.701 37.466 1.00 68.88 86 GLN A C 1
ATOM 693 O O . GLN A 1 86 ? -25.096 -7.767 36.475 1.00 68.88 86 GLN A O 1
ATOM 698 N N . VAL A 1 87 ? -26.773 -6.771 37.584 1.00 64.62 87 VAL A N 1
ATOM 699 C CA . VAL A 1 87 ? -27.057 -5.770 36.538 1.00 64.62 87 VAL A CA 1
ATOM 700 C C . VAL A 1 87 ? -25.888 -4.795 36.406 1.00 64.62 87 VAL A C 1
ATOM 702 O O . VAL A 1 87 ? -25.529 -4.405 35.300 1.00 64.62 87 VAL A O 1
ATOM 705 N N . ILE A 1 88 ? -25.258 -4.444 37.530 1.00 64.00 88 ILE A N 1
ATOM 706 C CA . ILE A 1 88 ? -24.078 -3.574 37.558 1.00 64.00 88 ILE A CA 1
ATOM 707 C C . ILE A 1 88 ? -22.895 -4.262 36.867 1.00 64.00 88 ILE A C 1
ATOM 709 O O . ILE A 1 88 ? -22.253 -3.647 36.021 1.00 64.00 88 ILE A O 1
ATOM 713 N N . TYR A 1 89 ? -22.642 -5.541 37.164 1.00 64.38 89 TYR A N 1
ATOM 714 C CA . TYR A 1 89 ? -21.579 -6.305 36.502 1.00 64.38 89 TYR A CA 1
ATOM 715 C C . TYR A 1 89 ? -21.801 -6.434 34.992 1.00 64.38 89 TYR A C 1
ATOM 717 O O . TYR A 1 89 ? -20.877 -6.171 34.228 1.00 64.38 89 TYR A O 1
ATOM 725 N N . ALA A 1 90 ? -23.019 -6.766 34.552 1.00 67.94 90 ALA A N 1
ATOM 726 C CA . ALA A 1 90 ? -23.337 -6.858 33.126 1.00 67.94 90 ALA A CA 1
ATOM 727 C C . ALA A 1 90 ? -23.101 -5.522 32.398 1.00 67.94 90 ALA A C 1
ATOM 729 O O . ALA A 1 90 ? -22.506 -5.487 31.323 1.00 67.94 90 ALA A O 1
ATOM 730 N N . VAL A 1 91 ? -23.504 -4.412 33.022 1.00 66.19 91 VAL A N 1
ATOM 731 C CA . VAL A 1 91 ? -23.278 -3.051 32.519 1.00 66.19 91 VAL A CA 1
ATOM 732 C C . VAL A 1 91 ? -21.788 -2.739 32.354 1.00 66.19 91 VAL A C 1
ATOM 734 O O . VAL A 1 91 ? -21.387 -2.233 31.303 1.00 66.19 91 VAL A O 1
ATOM 737 N N . VAL A 1 92 ? -20.972 -3.062 33.361 1.00 68.44 92 VAL A N 1
ATOM 738 C CA . VAL A 1 92 ? -19.517 -2.846 33.321 1.00 68.44 92 VAL A CA 1
ATOM 739 C C . VAL A 1 92 ? -18.876 -3.678 32.210 1.00 68.44 92 VAL A C 1
ATOM 741 O O . VAL A 1 92 ? -18.124 -3.124 31.416 1.00 68.44 92 VAL A O 1
ATOM 744 N N . ILE A 1 93 ? -19.227 -4.964 32.096 1.00 73.56 93 ILE A N 1
ATOM 745 C CA . ILE A 1 93 ? -18.679 -5.865 31.070 1.00 73.56 93 ILE A CA 1
ATOM 746 C C . ILE A 1 93 ? -18.972 -5.340 29.660 1.00 73.56 93 ILE A C 1
ATOM 748 O O . ILE A 1 93 ? -18.055 -5.239 28.845 1.00 73.56 93 ILE A O 1
ATOM 752 N N . ILE A 1 94 ? -20.222 -4.960 29.374 1.00 73.38 94 ILE A N 1
ATOM 753 C CA . ILE A 1 94 ? -20.597 -4.450 28.046 1.00 73.38 94 ILE A CA 1
ATOM 754 C C . ILE A 1 94 ? -19.824 -3.163 27.717 1.00 73.38 94 ILE A C 1
ATOM 756 O O . ILE A 1 94 ? -19.340 -3.012 26.596 1.00 73.38 94 ILE A O 1
ATOM 760 N N . ASN A 1 95 ? -19.644 -2.263 28.691 1.00 69.56 95 ASN A N 1
ATOM 761 C CA . ASN A 1 95 ? -18.833 -1.057 28.496 1.00 69.56 95 ASN A CA 1
ATOM 762 C C . ASN A 1 95 ? -17.376 -1.376 28.187 1.00 69.56 95 ASN A C 1
ATOM 764 O O . ASN A 1 95 ? -16.797 -0.780 27.283 1.00 69.56 95 ASN A O 1
ATOM 768 N N . THR A 1 96 ? -16.776 -2.305 28.930 1.00 70.50 96 THR A N 1
ATOM 769 C CA . THR A 1 96 ? -15.390 -2.710 28.698 1.00 70.50 96 THR A CA 1
ATOM 770 C C . THR A 1 96 ? -15.218 -3.264 27.286 1.00 70.50 96 THR A C 1
ATOM 772 O O . THR A 1 96 ? -14.299 -2.842 26.588 1.00 70.50 96 THR A O 1
ATOM 775 N N . ILE A 1 97 ? -16.131 -4.127 26.825 1.00 78.56 97 ILE A N 1
ATOM 776 C CA . ILE A 1 97 ? -16.116 -4.659 25.452 1.00 78.56 97 ILE A CA 1
ATOM 777 C C . ILE A 1 97 ? -16.197 -3.521 24.428 1.00 78.56 97 ILE A C 1
ATOM 779 O O . ILE A 1 97 ? -15.431 -3.501 23.466 1.00 78.56 97 ILE A O 1
ATOM 783 N N . PHE A 1 98 ? -17.083 -2.548 24.643 1.00 72.62 98 PHE A N 1
ATOM 784 C CA . PHE A 1 98 ? -17.259 -1.428 23.721 1.00 72.62 98 PHE A CA 1
ATOM 785 C C . PHE A 1 98 ? -16.024 -0.516 23.646 1.00 72.62 98 PHE A C 1
ATOM 787 O O . PHE A 1 98 ? -15.594 -0.147 22.555 1.00 72.62 98 PHE A O 1
ATOM 794 N N . VAL A 1 99 ? -15.408 -0.189 24.787 1.00 72.56 99 VAL A N 1
ATOM 795 C CA . VAL A 1 99 ? -14.164 0.601 24.828 1.00 72.56 99 VAL A CA 1
ATOM 796 C C . VAL A 1 99 ? -13.022 -0.144 24.137 1.00 72.56 99 VAL A C 1
ATOM 798 O O . VAL A 1 99 ? -12.293 0.463 23.355 1.00 72.56 99 VAL A O 1
ATOM 801 N N . ILE A 1 100 ? -12.889 -1.455 24.364 1.00 78.81 100 ILE A N 1
ATOM 802 C CA . ILE A 1 100 ? -11.897 -2.286 23.665 1.00 78.81 100 ILE A CA 1
ATOM 803 C C . ILE A 1 100 ? -12.141 -2.250 22.153 1.00 78.81 100 ILE A C 1
ATOM 805 O O . ILE A 1 100 ? -11.191 -2.067 21.396 1.00 78.81 100 ILE A O 1
ATOM 809 N N . ALA A 1 101 ? -13.396 -2.364 21.710 1.00 77.38 101 ALA A N 1
ATOM 810 C CA . ALA A 1 101 ? -13.742 -2.285 20.294 1.00 77.38 101 ALA A CA 1
ATOM 811 C C . ALA A 1 101 ? -13.368 -0.924 19.682 1.00 77.38 101 ALA A C 1
ATOM 813 O O . ALA A 1 101 ? -12.799 -0.892 18.596 1.00 77.38 101 ALA A O 1
ATOM 814 N N . LEU A 1 102 ? -13.610 0.188 20.387 1.00 72.44 102 LEU A N 1
ATOM 815 C CA . LEU A 1 102 ? -13.200 1.524 19.934 1.00 72.44 102 LEU A CA 1
ATOM 816 C C . LEU A 1 102 ? -11.678 1.671 19.833 1.00 72.44 102 LEU A C 1
ATOM 818 O O . LEU A 1 102 ? -11.183 2.237 18.861 1.00 72.44 102 LEU A O 1
ATOM 822 N N . ILE A 1 103 ? -10.930 1.164 20.818 1.00 74.88 103 ILE A N 1
ATOM 823 C CA . ILE A 1 103 ? -9.461 1.186 20.787 1.00 74.88 103 ILE A CA 1
ATOM 824 C C . ILE A 1 103 ? -8.944 0.330 19.628 1.00 74.88 103 ILE A C 1
ATOM 826 O O . ILE A 1 103 ? -8.032 0.755 18.925 1.00 74.88 103 ILE A O 1
ATOM 830 N N . ALA A 1 104 ? -9.529 -0.848 19.405 1.00 78.75 104 ALA A N 1
ATOM 831 C CA . ALA A 1 104 ? -9.165 -1.724 18.297 1.00 78.75 104 ALA A CA 1
ATOM 832 C C . ALA A 1 104 ? -9.456 -1.078 16.932 1.00 78.75 104 ALA A C 1
ATOM 834 O O . ALA A 1 104 ? -8.611 -1.149 16.043 1.00 78.75 104 ALA A O 1
ATOM 835 N N . ASP A 1 105 ? -10.601 -0.407 16.782 1.00 74.19 105 ASP A N 1
ATOM 836 C CA . ASP A 1 105 ? -10.982 0.329 15.567 1.00 74.19 105 ASP A CA 1
ATOM 837 C C . ASP A 1 105 ? -10.010 1.493 15.303 1.00 74.19 105 ASP A C 1
ATOM 839 O O . ASP A 1 105 ? -9.477 1.632 14.202 1.00 74.19 105 ASP A O 1
ATOM 843 N N . LEU A 1 106 ? -9.671 2.268 16.343 1.00 71.75 106 LEU A N 1
ATOM 844 C CA . LEU A 1 106 ? -8.670 3.334 16.254 1.00 71.75 106 LEU A CA 1
ATOM 845 C C . LEU A 1 106 ? -7.280 2.786 15.908 1.00 71.75 106 LEU A C 1
ATOM 847 O O . LEU A 1 106 ? -6.599 3.348 15.055 1.00 71.75 106 LEU A O 1
ATOM 851 N N . ALA A 1 107 ? -6.850 1.691 16.536 1.00 74.31 107 ALA A N 1
ATOM 852 C CA . ALA A 1 107 ? -5.567 1.059 16.244 1.00 74.31 107 ALA A CA 1
ATOM 853 C C . ALA A 1 107 ? -5.519 0.520 14.806 1.00 74.31 107 ALA A C 1
ATOM 855 O O . ALA A 1 107 ? -4.521 0.713 14.112 1.00 74.31 107 ALA A O 1
ATOM 856 N N . TYR A 1 108 ? -6.603 -0.106 14.336 1.00 74.19 108 TYR A N 1
ATOM 857 C CA . TYR A 1 108 ? -6.739 -0.560 12.953 1.00 74.19 108 TYR A CA 1
ATOM 858 C C . TYR A 1 108 ? -6.658 0.609 11.969 1.00 74.19 108 TYR A C 1
ATOM 860 O O . TYR A 1 108 ? -5.940 0.518 10.973 1.00 74.19 108 TYR A O 1
ATOM 868 N N . PHE A 1 109 ? -7.340 1.716 12.270 1.00 69.25 109 PHE A N 1
ATOM 869 C CA . PHE A 1 109 ? -7.283 2.939 11.478 1.00 69.25 109 PHE A CA 1
ATOM 870 C C . PHE A 1 109 ? -5.871 3.527 11.445 1.00 69.25 109 PHE A C 1
ATOM 872 O O . PHE A 1 109 ? -5.326 3.732 10.365 1.00 69.25 109 PHE A O 1
ATOM 879 N N . LEU A 1 110 ? -5.241 3.732 12.606 1.00 68.75 110 LEU A N 1
ATOM 880 C CA . LEU A 1 110 ? -3.883 4.276 12.704 1.00 68.75 110 LEU A CA 1
ATOM 881 C C . LEU A 1 110 ? -2.865 3.403 11.967 1.00 68.75 110 LEU A C 1
ATOM 883 O O . LEU A 1 110 ? -1.969 3.933 11.313 1.00 68.75 110 LEU A O 1
ATOM 887 N N . ARG A 1 111 ? -3.029 2.076 11.989 1.00 68.50 111 ARG A N 1
ATOM 888 C CA . ARG A 1 111 ? -2.160 1.152 11.250 1.00 68.50 111 ARG A CA 1
ATOM 889 C C . ARG A 1 111 ? -2.142 1.424 9.742 1.00 68.50 111 ARG A C 1
ATOM 891 O O . ARG A 1 111 ? -1.095 1.250 9.127 1.00 68.50 111 ARG A O 1
ATOM 898 N N . GLN A 1 112 ? -3.242 1.910 9.158 1.00 63.62 112 GLN A N 1
ATOM 899 C CA . GLN A 1 112 ? -3.291 2.282 7.733 1.00 63.62 112 GLN A CA 1
ATOM 900 C C . GLN A 1 112 ? -2.343 3.444 7.382 1.00 63.62 112 GLN A C 1
ATOM 902 O O . GLN A 1 112 ? -2.016 3.628 6.212 1.00 63.62 112 GLN A O 1
ATOM 907 N N . PHE A 1 113 ? -1.891 4.215 8.378 1.00 63.84 113 PHE A N 1
ATOM 908 C CA . PHE A 1 113 ? -0.991 5.359 8.200 1.00 63.84 113 PHE A CA 1
ATOM 909 C C . PHE A 1 113 ? 0.463 5.065 8.587 1.00 63.84 113 PHE A C 1
ATOM 911 O O . PHE A 1 113 ? 1.351 5.815 8.192 1.00 63.84 113 PHE A O 1
ATOM 918 N N . VAL A 1 114 ? 0.718 4.003 9.359 1.00 63.44 114 VAL A N 1
ATOM 919 C CA . VAL A 1 114 ? 2.061 3.686 9.883 1.00 63.44 114 VAL A CA 1
ATOM 920 C C . VAL A 1 114 ? 2.872 2.833 8.900 1.00 63.44 114 VAL A C 1
ATOM 922 O O . VAL A 1 114 ? 4.071 3.057 8.738 1.00 63.44 114 VAL A O 1
ATOM 925 N N . ASP A 1 115 ? 2.224 1.918 8.174 1.00 66.31 115 ASP A N 1
ATOM 926 C CA . ASP A 1 115 ? 2.902 0.970 7.280 1.00 66.31 115 ASP A CA 1
ATOM 927 C C . ASP A 1 115 ? 2.757 1.367 5.803 1.00 66.31 115 ASP A C 1
ATOM 929 O O . ASP A 1 115 ? 2.164 0.652 4.992 1.00 66.31 115 ASP A O 1
ATOM 933 N N . VAL A 1 116 ? 3.309 2.524 5.433 1.00 77.62 116 VAL A N 1
ATOM 934 C CA . VAL A 1 116 ? 3.396 2.929 4.023 1.00 77.62 116 VAL A CA 1
ATOM 935 C C . VAL A 1 116 ? 4.546 2.168 3.365 1.00 77.62 116 VAL A C 1
ATOM 937 O O . VAL A 1 116 ? 5.679 2.625 3.353 1.00 77.62 116 VAL A O 1
ATOM 940 N N . ASN A 1 117 ? 4.267 0.986 2.830 1.00 84.94 117 ASN A N 1
ATOM 941 C CA . ASN A 1 117 ? 5.200 0.221 2.000 1.00 84.94 117 ASN A CA 1
ATOM 942 C C . ASN A 1 117 ? 4.500 -0.118 0.681 1.00 84.94 117 ASN A C 1
ATOM 944 O O . ASN A 1 117 ? 3.307 -0.427 0.683 1.00 84.94 117 ASN A O 1
ATOM 948 N N . TYR A 1 118 ? 5.196 -0.057 -0.452 1.00 87.06 118 TYR A N 1
ATOM 949 C CA . TYR A 1 118 ? 4.624 -0.51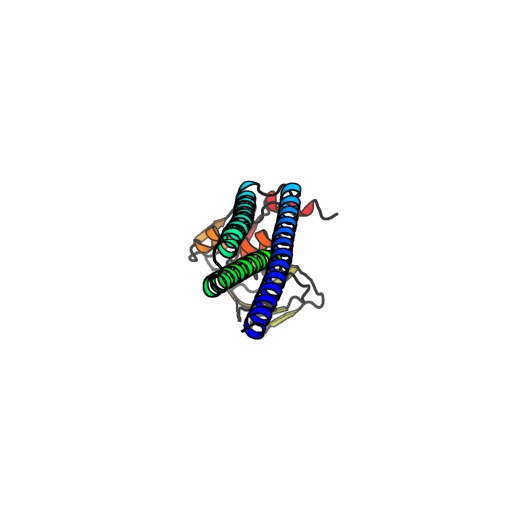4 -1.724 1.00 87.06 118 TYR A CA 1
ATOM 950 C C . TYR A 1 118 ? 5.673 -1.134 -2.629 1.00 87.06 118 TYR A C 1
ATOM 952 O O . TYR A 1 118 ? 6.864 -0.852 -2.504 1.00 87.06 118 TYR A O 1
ATOM 960 N N . GLY A 1 119 ? 5.190 -1.936 -3.574 1.00 86.44 119 GLY A N 1
ATOM 961 C CA . GLY A 1 119 ? 6.007 -2.667 -4.525 1.00 86.44 119 GLY A CA 1
ATOM 962 C C . GLY A 1 119 ? 6.248 -4.117 -4.101 1.00 86.44 119 GLY A C 1
ATOM 963 O O . GLY A 1 119 ? 5.492 -4.635 -3.278 1.00 86.44 119 GLY A O 1
ATOM 964 N N . PRO A 1 120 ? 7.258 -4.774 -4.691 1.00 91.81 120 PRO A N 1
ATOM 965 C CA . PRO A 1 120 ? 8.042 -4.276 -5.817 1.00 91.81 120 PRO A CA 1
ATOM 966 C C . PRO A 1 120 ? 7.197 -4.131 -7.078 1.00 91.81 120 PRO A C 1
ATOM 968 O O . PRO A 1 120 ? 6.360 -4.967 -7.378 1.00 91.81 120 PRO A O 1
ATOM 971 N N . LEU A 1 121 ? 7.421 -3.057 -7.817 1.00 92.38 121 LEU A N 1
ATOM 972 C CA . LEU A 1 121 ? 6.807 -2.796 -9.107 1.00 92.38 121 LEU A CA 1
ATOM 973 C C . LEU A 1 121 ? 7.868 -2.920 -10.191 1.00 92.38 121 LEU A C 1
ATOM 975 O O . LEU A 1 121 ? 8.997 -2.454 -10.027 1.00 92.38 121 LEU A O 1
ATOM 979 N N . THR A 1 122 ? 7.499 -3.537 -11.305 1.00 93.19 122 THR A N 1
ATOM 980 C CA . THR A 1 122 ? 8.390 -3.722 -12.450 1.00 93.19 122 THR A CA 1
ATOM 981 C C . THR A 1 122 ? 7.961 -2.790 -13.571 1.00 93.19 122 THR A C 1
ATOM 983 O O . THR A 1 122 ? 6.793 -2.755 -13.937 1.00 93.19 122 THR A O 1
ATOM 986 N N . VAL A 1 123 ? 8.890 -1.989 -14.086 1.00 92.31 123 VAL A N 1
ATOM 987 C CA . VAL A 1 123 ? 8.638 -1.013 -15.153 1.00 92.31 123 VAL A CA 1
ATOM 988 C C . VAL A 1 123 ? 9.501 -1.359 -16.345 1.00 92.31 123 VAL A C 1
ATOM 990 O O . VAL A 1 123 ? 10.700 -1.613 -16.203 1.00 92.31 123 VAL A O 1
ATOM 993 N N . ILE A 1 124 ? 8.883 -1.348 -17.519 1.00 89.50 124 ILE A N 1
ATOM 994 C CA . ILE A 1 124 ? 9.573 -1.555 -18.788 1.00 89.50 124 ILE A CA 1
ATOM 995 C C . ILE A 1 124 ? 10.365 -0.282 -19.104 1.00 89.50 124 ILE A C 1
ATOM 997 O O . ILE A 1 124 ? 9.779 0.794 -19.228 1.00 89.50 124 ILE A O 1
ATOM 1001 N N . ASN A 1 125 ? 11.688 -0.396 -19.232 1.00 87.56 125 ASN A N 1
ATOM 1002 C CA . ASN A 1 125 ? 12.580 0.718 -19.548 1.00 87.56 125 ASN A CA 1
ATOM 1003 C C . ASN A 1 125 ? 13.493 0.348 -20.726 1.00 87.56 125 ASN A C 1
ATOM 1005 O O . ASN A 1 125 ? 14.635 -0.078 -20.550 1.00 87.56 125 ASN A O 1
ATOM 1009 N N . GLY A 1 126 ? 12.966 0.470 -21.946 1.00 84.94 126 GLY A N 1
ATOM 1010 C CA . GLY A 1 126 ? 13.675 0.046 -23.153 1.00 84.94 126 GLY A CA 1
ATOM 1011 C C . GLY A 1 126 ? 13.943 -1.462 -23.143 1.00 84.94 126 GLY A C 1
ATOM 1012 O O . GLY A 1 126 ? 13.010 -2.255 -23.068 1.00 84.94 126 GLY A O 1
ATOM 1013 N N . ASN A 1 127 ? 15.218 -1.853 -23.209 1.00 85.31 127 ASN A N 1
ATOM 1014 C CA . ASN A 1 127 ? 15.668 -3.247 -23.109 1.00 85.31 127 ASN A CA 1
ATOM 1015 C C . ASN A 1 127 ? 15.993 -3.688 -21.666 1.00 85.31 127 ASN A C 1
ATOM 1017 O O . ASN A 1 127 ? 16.530 -4.777 -21.466 1.00 85.31 127 ASN A O 1
ATOM 1021 N N . GLN A 1 128 ? 15.700 -2.845 -20.674 1.00 91.00 128 GLN A N 1
ATOM 1022 C CA . GLN A 1 128 ? 15.932 -3.109 -19.258 1.00 91.00 128 GLN A CA 1
ATOM 1023 C C . GLN A 1 128 ? 14.606 -3.165 -18.497 1.00 91.00 128 GLN A C 1
ATOM 1025 O O . GLN A 1 128 ? 13.607 -2.551 -18.883 1.00 91.00 128 GLN A O 1
ATOM 1030 N N . THR A 1 129 ? 14.620 -3.853 -17.361 1.00 91.94 129 THR A N 1
ATOM 1031 C CA . THR A 1 129 ? 13.522 -3.837 -16.394 1.00 91.94 129 THR A CA 1
ATOM 1032 C C . THR A 1 129 ? 13.950 -3.030 -15.177 1.00 91.94 129 THR A C 1
ATOM 1034 O O . THR A 1 129 ? 15.010 -3.271 -14.596 1.00 91.94 129 THR A O 1
ATOM 1037 N N . GLN A 1 130 ? 13.128 -2.069 -14.768 1.00 93.62 130 GLN A N 1
ATOM 1038 C CA . GLN A 1 130 ? 13.331 -1.320 -13.535 1.00 93.62 130 GLN A CA 1
ATOM 1039 C C . GLN A 1 130 ? 12.439 -1.887 -12.433 1.00 93.62 130 GLN A C 1
ATOM 1041 O O . GLN A 1 130 ? 11.216 -1.810 -12.510 1.00 93.62 130 GLN A O 1
ATOM 1046 N N . ILE A 1 131 ? 13.054 -2.413 -11.380 1.00 93.88 131 ILE A N 1
ATOM 1047 C CA . ILE A 1 131 ? 12.367 -2.851 -10.165 1.00 93.88 131 ILE A CA 1
ATOM 1048 C C . ILE A 1 131 ? 12.376 -1.677 -9.194 1.00 93.88 131 ILE A C 1
ATOM 1050 O O . ILE A 1 131 ? 13.449 -1.179 -8.854 1.00 93.88 131 ILE A O 1
ATOM 1054 N N . HIS A 1 132 ? 11.208 -1.224 -8.748 1.00 92.69 132 HIS A N 1
ATOM 1055 C CA . HIS A 1 132 ? 11.092 -0.103 -7.824 1.00 92.69 132 HIS A CA 1
ATOM 1056 C C . HIS A 1 132 ? 10.147 -0.407 -6.665 1.00 92.69 132 HIS A C 1
ATOM 1058 O O . HIS A 1 132 ? 9.135 -1.086 -6.822 1.00 92.69 132 HIS A O 1
ATOM 1064 N N . TRP A 1 133 ? 10.489 0.078 -5.479 1.00 92.56 133 TRP A N 1
ATOM 1065 C CA . TRP A 1 133 ? 9.671 -0.096 -4.284 1.00 92.56 133 TRP A CA 1
ATOM 1066 C C . TRP A 1 133 ? 9.944 1.017 -3.278 1.00 92.56 133 TRP A C 1
ATOM 1068 O O . TRP A 1 133 ? 10.907 1.782 -3.404 1.00 92.56 133 TRP A O 1
ATOM 1078 N N . TYR A 1 134 ? 9.083 1.095 -2.271 1.00 88.56 134 TYR A N 1
ATOM 1079 C CA . TYR A 1 134 ? 9.204 2.050 -1.182 1.00 88.56 134 TYR A CA 1
ATOM 1080 C C . TYR A 1 134 ? 9.075 1.362 0.167 1.00 88.56 134 TYR A C 1
ATOM 1082 O O . TYR A 1 134 ? 8.181 0.529 0.353 1.00 88.56 134 TYR A O 1
ATOM 1090 N N . THR A 1 135 ? 9.918 1.775 1.113 1.00 88.44 135 THR A N 1
ATOM 1091 C CA . THR A 1 135 ? 9.800 1.398 2.520 1.00 88.44 135 THR A CA 1
ATOM 1092 C C . THR A 1 135 ? 9.656 2.620 3.429 1.00 88.44 135 THR A C 1
ATOM 1094 O O . THR A 1 135 ? 10.393 3.606 3.315 1.00 88.44 135 THR A O 1
ATOM 1097 N N . SER A 1 136 ? 8.735 2.544 4.394 1.00 84.75 136 SER A N 1
ATOM 1098 C CA . SER A 1 136 ? 8.503 3.596 5.395 1.00 84.75 136 SER A CA 1
ATOM 1099 C C . SER A 1 136 ? 9.740 3.866 6.253 1.00 84.75 136 SER A C 1
ATOM 1101 O O . SER A 1 136 ? 9.993 5.000 6.649 1.00 84.75 136 SER A O 1
ATOM 1103 N N . GLN A 1 137 ? 10.561 2.843 6.491 1.00 88.00 137 GLN A N 1
ATOM 1104 C CA . GLN A 1 137 ? 11.865 2.955 7.141 1.00 88.00 137 GLN A CA 1
ATOM 1105 C C . GLN A 1 137 ? 12.982 3.002 6.097 1.00 88.00 137 GLN A C 1
ATOM 1107 O O . GLN A 1 137 ? 12.871 2.377 5.047 1.00 88.00 137 GLN A O 1
ATOM 1112 N N . LYS A 1 138 ? 14.084 3.707 6.378 1.00 89.62 138 LYS A N 1
ATOM 1113 C CA . LYS A 1 138 ? 15.240 3.715 5.470 1.00 89.62 138 LYS A CA 1
ATOM 1114 C C . LYS A 1 138 ? 15.952 2.366 5.510 1.00 89.62 138 LYS A C 1
ATOM 1116 O O . LYS A 1 138 ? 16.508 1.998 6.546 1.00 89.62 138 LYS A O 1
ATOM 1121 N N . THR A 1 139 ? 16.004 1.674 4.379 1.00 91.25 139 THR A N 1
ATOM 1122 C CA . THR A 1 139 ? 16.645 0.356 4.256 1.00 91.25 139 THR A CA 1
ATOM 1123 C C . THR A 1 139 ? 17.669 0.346 3.124 1.00 91.25 139 THR A C 1
ATOM 1125 O O . THR A 1 139 ? 17.732 1.278 2.326 1.00 91.25 139 THR A O 1
ATOM 1128 N N . GLN A 1 140 ? 18.540 -0.662 3.081 1.00 92.19 140 GLN A N 1
ATOM 1129 C CA . GLN A 1 140 ? 19.394 -0.871 1.910 1.00 92.19 140 GLN A CA 1
ATOM 1130 C C . GLN A 1 140 ? 18.564 -1.491 0.788 1.00 92.19 140 GLN A C 1
ATOM 1132 O O . GLN A 1 140 ? 17.792 -2.421 1.029 1.00 92.19 140 GLN A O 1
ATOM 1137 N N . SER A 1 141 ? 18.756 -1.011 -0.439 1.00 92.00 141 SER A N 1
ATOM 1138 C CA . SER A 1 141 ? 18.162 -1.650 -1.611 1.00 92.00 141 SER A CA 1
ATOM 1139 C C . SER A 1 141 ? 18.850 -2.992 -1.841 1.00 92.00 141 SER A C 1
ATOM 1141 O O . SER A 1 141 ? 20.025 -2.986 -2.193 1.00 92.00 141 SER A O 1
ATOM 1143 N N . VAL A 1 142 ? 18.156 -4.114 -1.636 1.00 92.38 142 VAL A N 1
ATOM 1144 C CA . VAL A 1 142 ? 18.691 -5.462 -1.887 1.00 92.38 142 VAL A CA 1
ATOM 1145 C C . VAL A 1 142 ? 17.712 -6.235 -2.761 1.00 92.38 142 VAL A C 1
ATOM 1147 O O . VAL A 1 142 ? 16.577 -6.482 -2.344 1.00 92.38 142 VAL A O 1
ATOM 1150 N N . VAL A 1 143 ? 18.169 -6.622 -3.952 1.00 93.25 143 VAL A N 1
ATOM 1151 C CA . VAL A 1 143 ? 17.436 -7.484 -4.885 1.00 93.25 143 VAL A CA 1
ATOM 1152 C C . VAL A 1 143 ? 18.289 -8.698 -5.214 1.00 93.25 143 VAL A C 1
ATOM 1154 O O . VAL A 1 143 ? 19.397 -8.560 -5.728 1.00 93.25 143 VAL A O 1
ATOM 1157 N N . SER A 1 144 ? 17.768 -9.887 -4.941 1.00 93.44 1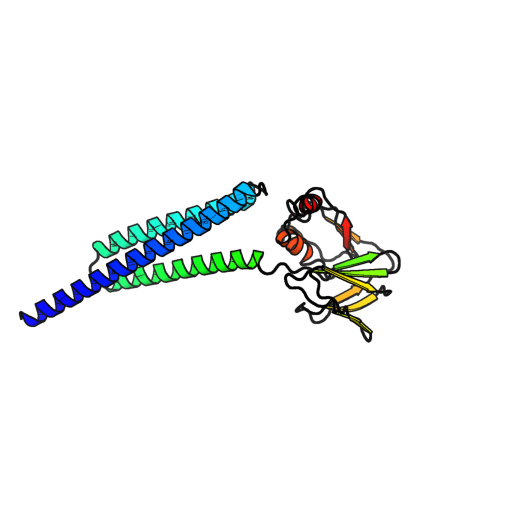44 SER A N 1
ATOM 1158 C CA . SER A 1 144 ? 18.378 -11.147 -5.373 1.00 93.44 144 SER A CA 1
ATOM 1159 C C . SER A 1 144 ? 17.661 -11.634 -6.622 1.00 93.44 144 SER A C 1
ATOM 1161 O O . SER A 1 144 ? 16.440 -11.736 -6.602 1.00 93.44 144 SER A O 1
ATOM 1163 N N . LEU A 1 145 ? 18.402 -11.926 -7.685 1.00 91.88 145 LEU A N 1
ATOM 1164 C CA . LEU A 1 145 ? 17.889 -12.383 -8.973 1.00 91.88 145 LEU A CA 1
ATOM 1165 C C . LEU A 1 145 ? 18.663 -13.636 -9.367 1.00 91.88 145 LEU A C 1
ATOM 1167 O O . LEU A 1 145 ? 19.841 -13.546 -9.710 1.00 91.88 145 LEU A O 1
ATOM 1171 N N . ASP A 1 146 ? 18.021 -14.794 -9.243 1.00 82.69 146 ASP A N 1
ATOM 1172 C CA . ASP A 1 146 ? 18.644 -16.114 -9.381 1.00 82.69 146 ASP A CA 1
ATOM 1173 C C . ASP A 1 146 ? 19.987 -16.211 -8.618 1.00 82.69 146 ASP A C 1
ATOM 1175 O O . ASP A 1 146 ? 19.991 -16.288 -7.389 1.00 82.69 146 ASP A O 1
ATOM 1179 N N . ASN A 1 147 ? 21.126 -16.136 -9.322 1.00 84.88 147 ASN A N 1
ATOM 1180 C CA . ASN A 1 147 ? 22.482 -16.214 -8.754 1.00 84.88 147 ASN A CA 1
ATOM 1181 C C . ASN A 1 147 ? 23.179 -14.848 -8.562 1.00 84.88 147 ASN A C 1
ATOM 1183 O O . ASN A 1 147 ? 24.361 -14.798 -8.222 1.00 84.88 147 ASN A O 1
ATOM 1187 N N . LYS A 1 148 ? 22.490 -13.731 -8.820 1.00 92.25 148 LYS A N 1
ATOM 1188 C CA . LYS A 1 148 ? 23.023 -12.362 -8.726 1.00 92.25 148 LYS A CA 1
ATOM 1189 C C . LYS A 1 148 ? 22.376 -11.623 -7.554 1.00 92.25 148 LYS A C 1
ATOM 1191 O O . LYS A 1 148 ? 21.186 -11.774 -7.291 1.00 92.25 148 LYS A O 1
ATOM 1196 N N . VAL A 1 149 ? 23.145 -10.778 -6.869 1.00 92.62 149 VAL A N 1
ATOM 1197 C CA . VAL A 1 149 ? 22.630 -9.894 -5.812 1.00 92.62 149 VAL A CA 1
ATOM 1198 C C . VAL A 1 149 ? 23.002 -8.455 -6.139 1.00 92.62 149 VAL A C 1
ATOM 1200 O O . VAL A 1 149 ? 24.176 -8.123 -6.280 1.00 92.62 149 VAL A O 1
ATOM 1203 N N . PHE A 1 150 ? 21.990 -7.602 -6.239 1.00 93.12 150 PHE A N 1
ATOM 1204 C CA . PHE A 1 150 ? 22.126 -6.162 -6.407 1.00 93.12 150 PHE A CA 1
ATOM 1205 C C . PHE A 1 150 ? 21.911 -5.504 -5.050 1.00 93.12 150 PHE A C 1
ATOM 1207 O O . PHE A 1 150 ? 20.843 -5.655 -4.455 1.00 93.12 150 PHE A O 1
ATOM 1214 N N . MET A 1 151 ? 22.917 -4.784 -4.554 1.00 92.69 151 MET A N 1
ATOM 1215 C CA . MET A 1 151 ? 22.862 -4.133 -3.249 1.00 92.69 151 MET A CA 1
ATOM 1216 C C . MET A 1 151 ? 23.350 -2.687 -3.321 1.00 92.69 151 MET A C 1
ATOM 1218 O O . MET A 1 151 ? 24.362 -2.398 -3.955 1.00 92.69 151 MET A O 1
ATOM 1222 N N . SER A 1 152 ? 22.652 -1.788 -2.627 1.00 91.62 152 SER A N 1
ATOM 1223 C CA . SER A 1 152 ? 23.121 -0.426 -2.359 1.00 91.62 152 SER A CA 1
ATOM 1224 C C . SER A 1 152 ? 23.698 -0.311 -0.950 1.00 91.62 152 SER A C 1
ATOM 1226 O O . SER A 1 152 ? 23.117 -0.812 0.014 1.00 91.62 152 SER A O 1
ATOM 1228 N N . ASN A 1 153 ? 24.803 0.424 -0.811 1.00 89.81 153 ASN A N 1
ATOM 1229 C CA . ASN A 1 153 ? 25.370 0.766 0.496 1.00 89.81 153 ASN A CA 1
ATOM 1230 C C . ASN A 1 153 ? 24.567 1.866 1.212 1.00 89.81 153 ASN A C 1
ATOM 1232 O O . ASN A 1 153 ? 24.635 1.985 2.436 1.00 89.81 153 ASN A O 1
ATOM 1236 N N . THR A 1 154 ? 23.783 2.654 0.473 1.00 91.56 154 THR A N 1
ATOM 1237 C CA . THR A 1 154 ? 23.000 3.768 1.014 1.00 91.56 154 THR A CA 1
ATOM 1238 C C . THR A 1 154 ? 21.627 3.293 1.472 1.00 91.56 154 THR A C 1
ATOM 1240 O O . THR A 1 154 ? 20.940 2.561 0.761 1.00 91.56 154 THR A O 1
ATOM 1243 N N . ARG A 1 155 ? 21.202 3.760 2.653 1.00 92.62 155 ARG A N 1
ATOM 1244 C CA . ARG A 1 155 ? 19.846 3.525 3.153 1.00 92.62 155 ARG A CA 1
ATOM 1245 C C . ARG A 1 155 ? 18.888 4.608 2.665 1.00 92.62 155 ARG A C 1
ATOM 1247 O O . ARG A 1 155 ? 19.050 5.776 3.021 1.00 92.62 155 ARG A O 1
ATOM 1254 N N . THR A 1 156 ? 17.880 4.223 1.894 1.00 90.38 156 THR A N 1
ATOM 1255 C CA . THR A 1 156 ? 16.881 5.129 1.307 1.00 90.38 156 THR A CA 1
ATOM 1256 C C . THR A 1 156 ? 15.465 4.644 1.616 1.00 90.38 156 THR A C 1
ATOM 1258 O O . THR A 1 156 ? 15.286 3.546 2.131 1.00 90.38 156 THR A O 1
ATOM 1261 N N . HIS A 1 157 ? 14.465 5.497 1.380 1.00 87.75 157 HIS A N 1
ATOM 1262 C CA . HIS A 1 157 ? 13.052 5.087 1.388 1.00 87.75 157 HIS A CA 1
ATOM 1263 C C . HIS A 1 157 ? 12.587 4.629 0.008 1.00 87.75 157 HIS A C 1
ATOM 1265 O O . HIS A 1 157 ? 11.746 3.751 -0.107 1.00 87.75 157 HIS A O 1
ATOM 1271 N N . PHE A 1 158 ? 13.105 5.277 -1.036 1.00 89.88 158 PHE A N 1
ATOM 1272 C CA . PHE A 1 158 ? 12.836 4.940 -2.423 1.00 89.88 158 PHE A CA 1
ATOM 1273 C C . PHE A 1 158 ? 13.969 4.074 -2.933 1.00 89.88 158 PHE A C 1
ATOM 1275 O O . PHE A 1 158 ? 15.145 4.421 -2.778 1.00 89.88 158 PHE A O 1
ATOM 1282 N N . HIS A 1 159 ? 13.597 2.964 -3.543 1.00 92.56 159 HIS A N 1
ATOM 1283 C CA . HIS A 1 159 ? 14.532 1.980 -4.034 1.00 92.56 159 HIS A CA 1
ATOM 1284 C C . HIS A 1 159 ? 14.251 1.717 -5.498 1.00 92.56 159 HIS A C 1
ATOM 1286 O O . HIS A 1 159 ? 13.099 1.590 -5.916 1.00 92.56 159 HIS A O 1
ATOM 1292 N N . ASN A 1 160 ? 15.321 1.620 -6.272 1.00 93.19 160 ASN A N 1
ATOM 1293 C CA . ASN A 1 160 ? 15.267 1.273 -7.674 1.00 93.19 160 ASN A CA 1
ATOM 1294 C C . ASN A 1 160 ? 16.483 0.419 -8.029 1.00 93.19 160 ASN A C 1
ATOM 1296 O O . ASN A 1 160 ? 17.601 0.708 -7.601 1.00 93.19 160 ASN A O 1
ATOM 1300 N N . VAL A 1 161 ? 16.260 -0.619 -8.824 1.00 93.94 161 VAL A N 1
ATOM 1301 C CA . VAL A 1 161 ? 17.308 -1.464 -9.400 1.00 93.94 161 VAL A CA 1
ATOM 1302 C C . VAL A 1 161 ? 16.984 -1.667 -10.873 1.00 93.94 161 VAL A C 1
ATOM 1304 O O . VAL A 1 161 ? 15.851 -1.991 -11.221 1.00 93.94 161 VAL A O 1
ATOM 1307 N N . LEU A 1 162 ? 17.974 -1.447 -11.732 1.00 93.50 162 LEU A N 1
ATOM 1308 C CA . LEU A 1 162 ? 17.885 -1.741 -13.159 1.00 93.50 162 LEU A CA 1
ATOM 1309 C C . LEU A 1 162 ? 18.490 -3.118 -13.412 1.00 93.50 162 LEU A C 1
ATOM 1311 O O . LEU A 1 162 ? 19.604 -3.393 -12.966 1.00 93.50 162 LEU A O 1
ATOM 1315 N N . VAL A 1 163 ? 17.759 -3.969 -14.127 1.00 92.06 163 VAL A N 1
ATOM 1316 C CA . VAL A 1 163 ? 18.204 -5.312 -14.504 1.00 92.06 163 VAL A CA 1
ATOM 1317 C C . VAL A 1 163 ? 18.078 -5.505 -16.013 1.00 92.06 163 VAL A C 1
ATOM 1319 O O . VAL A 1 163 ? 17.095 -5.096 -16.628 1.00 92.06 163 VAL A O 1
ATOM 1322 N N . ASN A 1 164 ? 19.084 -6.140 -16.614 1.00 90.94 164 ASN A N 1
ATOM 1323 C CA . ASN A 1 164 ? 19.152 -6.414 -18.055 1.00 90.94 164 ASN A CA 1
ATOM 1324 C C . ASN A 1 164 ? 18.546 -7.783 -18.388 1.00 90.94 164 ASN A C 1
ATOM 1326 O O . ASN A 1 164 ? 19.146 -8.566 -19.113 1.00 90.94 164 ASN A O 1
ATOM 1330 N N . GLU A 1 165 ? 17.399 -8.094 -17.794 1.00 86.94 165 GLU A N 1
ATOM 1331 C CA . GLU A 1 165 ? 16.725 -9.381 -17.944 1.00 86.94 165 GLU A CA 1
ATOM 1332 C C . GLU A 1 165 ? 15.238 -9.105 -18.220 1.00 86.94 165 GLU A C 1
ATOM 1334 O O . GLU A 1 165 ? 14.652 -8.170 -17.662 1.00 86.94 165 GLU A O 1
ATOM 1339 N N . THR A 1 166 ? 14.624 -9.896 -19.100 1.00 84.31 166 THR A N 1
ATOM 1340 C CA . THR A 1 166 ? 13.208 -9.752 -19.496 1.00 84.31 166 THR A CA 1
ATOM 1341 C C . THR A 1 166 ? 12.310 -10.839 -18.908 1.00 84.31 166 THR A C 1
ATOM 1343 O O . THR A 1 166 ? 11.092 -10.687 -18.904 1.00 84.31 166 THR A O 1
ATOM 1346 N N . ASN A 1 167 ? 12.897 -11.915 -18.380 1.00 88.62 167 ASN A N 1
ATOM 1347 C CA . ASN A 1 167 ? 12.206 -13.004 -17.696 1.00 88.62 167 ASN A CA 1
ATOM 1348 C C . ASN A 1 167 ? 13.092 -13.502 -16.552 1.00 88.62 167 ASN A C 1
ATOM 1350 O O . ASN A 1 167 ? 14.192 -13.982 -16.815 1.00 88.62 167 ASN A O 1
ATOM 1354 N N . PHE A 1 168 ? 12.653 -13.352 -15.303 1.00 90.00 168 PHE A N 1
ATOM 1355 C CA . PHE A 1 168 ? 13.461 -13.712 -14.135 1.00 90.00 168 PHE A CA 1
ATOM 1356 C C . PHE A 1 168 ? 12.621 -13.815 -12.862 1.00 90.00 168 PHE A C 1
ATOM 1358 O O . PHE A 1 168 ? 11.564 -13.191 -12.733 1.00 90.00 168 PHE A O 1
ATOM 1365 N N . ASN A 1 169 ? 13.143 -14.549 -11.881 1.00 91.38 169 ASN A N 1
ATOM 1366 C CA . ASN A 1 169 ? 12.604 -14.567 -10.529 1.00 91.38 169 ASN A CA 1
ATOM 1367 C C . ASN A 1 169 ? 13.484 -13.706 -9.628 1.00 91.38 169 ASN A C 1
ATOM 1369 O O . ASN A 1 169 ? 14.713 -13.733 -9.721 1.00 91.38 169 ASN A O 1
ATOM 1373 N N . PHE A 1 170 ? 12.869 -12.940 -8.735 1.00 92.69 170 PHE A N 1
ATOM 1374 C CA . PHE A 1 170 ? 13.606 -12.061 -7.843 1.00 92.69 170 PHE A CA 1
ATOM 1375 C C . PHE A 1 170 ? 13.023 -12.010 -6.437 1.00 92.69 170 PHE A C 1
ATOM 1377 O O . PHE A 1 170 ? 11.854 -12.304 -6.200 1.00 92.69 170 PHE A O 1
ATOM 1384 N N . LYS A 1 171 ? 13.857 -11.624 -5.477 1.00 93.00 171 LYS A N 1
ATOM 1385 C CA . LYS A 1 171 ? 13.476 -11.381 -4.084 1.00 93.00 171 LYS A CA 1
ATOM 1386 C C . LYS A 1 171 ? 13.892 -9.977 -3.700 1.00 93.00 171 LYS A C 1
ATOM 1388 O O . LYS A 1 171 ? 14.988 -9.549 -4.057 1.00 93.00 171 LYS A O 1
ATOM 1393 N N . VAL A 1 172 ? 13.041 -9.289 -2.951 1.00 91.38 172 VAL A N 1
ATOM 1394 C CA . VAL A 1 172 ? 13.320 -7.945 -2.439 1.00 91.38 172 VAL A CA 1
ATOM 1395 C C . VAL A 1 172 ? 13.324 -7.993 -0.923 1.00 91.38 172 VAL A C 1
ATOM 1397 O O . VAL A 1 172 ? 12.375 -8.479 -0.309 1.00 91.38 172 VAL A O 1
ATOM 1400 N N . ASN A 1 173 ? 14.398 -7.498 -0.312 1.00 86.06 173 ASN A N 1
ATOM 1401 C CA . ASN A 1 173 ? 14.490 -7.443 1.142 1.00 86.06 173 ASN A CA 1
ATOM 1402 C C . ASN A 1 173 ? 13.392 -6.539 1.730 1.00 86.06 173 ASN A C 1
ATOM 1404 O O . ASN A 1 173 ? 13.123 -5.459 1.208 1.00 86.06 173 ASN A O 1
ATOM 1408 N N . GLY A 1 174 ? 12.777 -6.973 2.831 1.00 78.56 174 GLY A N 1
ATOM 1409 C CA . GLY A 1 174 ? 11.682 -6.250 3.487 1.00 78.56 174 GLY A CA 1
ATOM 1410 C C . GLY A 1 174 ? 10.276 -6.594 2.982 1.00 78.56 174 GLY A C 1
ATOM 1411 O O . GLY A 1 174 ? 9.308 -6.090 3.548 1.00 78.56 174 GLY A O 1
ATOM 1412 N N . PHE A 1 175 ? 10.138 -7.477 1.988 1.00 80.94 175 PHE A N 1
ATOM 1413 C CA . PHE A 1 175 ? 8.846 -8.035 1.583 1.00 80.94 175 PHE A CA 1
ATOM 1414 C C . PHE A 1 175 ? 8.681 -9.461 2.110 1.00 80.94 175 PHE A C 1
ATOM 1416 O O . PHE A 1 175 ? 9.618 -10.254 2.095 1.00 80.94 175 PHE A O 1
ATOM 1423 N N . SER A 1 176 ? 7.477 -9.783 2.594 1.00 72.06 176 SER A N 1
ATOM 1424 C CA . SER A 1 176 ? 7.146 -11.109 3.134 1.00 72.06 176 SER A CA 1
ATOM 1425 C C . SER A 1 176 ? 7.029 -12.190 2.060 1.00 72.06 176 SER A C 1
ATOM 1427 O O . SER A 1 176 ? 7.037 -13.375 2.381 1.00 72.06 176 SER A O 1
ATOM 1429 N N . GLU A 1 177 ? 6.864 -11.799 0.796 1.00 74.50 177 GLU A N 1
ATOM 1430 C CA . GLU A 1 177 ? 6.811 -12.743 -0.314 1.00 74.50 177 GLU A CA 1
ATOM 1431 C C . GLU A 1 177 ? 8.206 -13.302 -0.606 1.00 74.50 177 GLU A C 1
ATOM 1433 O O . GLU A 1 177 ? 9.174 -12.568 -0.799 1.00 74.50 177 GLU A O 1
ATOM 1438 N N . ASN A 1 178 ? 8.298 -14.633 -0.644 1.00 68.44 178 ASN A N 1
ATOM 1439 C CA . ASN A 1 178 ? 9.569 -15.340 -0.785 1.00 68.44 178 ASN A CA 1
ATOM 1440 C C . ASN A 1 178 ? 10.176 -15.242 -2.192 1.00 68.44 178 ASN A C 1
ATOM 1442 O O . ASN A 1 178 ? 11.351 -15.577 -2.337 1.00 68.44 178 ASN A O 1
ATOM 1446 N N . SER A 1 179 ? 9.405 -14.839 -3.208 1.00 85.38 179 SER A N 1
ATOM 1447 C CA . SER A 1 179 ? 9.856 -14.638 -4.591 1.00 85.38 179 SER A CA 1
ATOM 1448 C C . SER A 1 179 ? 8.774 -13.978 -5.445 1.00 85.38 179 SER A C 1
ATOM 1450 O O . SER A 1 179 ? 7.608 -14.362 -5.368 1.00 85.38 179 SER A O 1
ATOM 1452 N N . PHE A 1 180 ? 9.191 -13.065 -6.311 1.00 87.88 180 PHE A N 1
ATOM 1453 C CA . PHE A 1 180 ? 8.396 -12.439 -7.358 1.00 87.88 180 PHE A CA 1
ATOM 1454 C C . PHE A 1 180 ? 8.863 -12.954 -8.715 1.00 87.88 180 PHE A C 1
ATOM 1456 O O . PHE A 1 180 ? 10.065 -13.103 -8.936 1.00 87.88 180 PHE A O 1
ATOM 1463 N N . ASN A 1 181 ? 7.928 -13.181 -9.631 1.00 86.75 181 ASN A N 1
ATOM 1464 C CA . ASN A 1 181 ? 8.241 -13.653 -10.974 1.00 86.75 181 ASN A CA 1
ATOM 1465 C C . ASN A 1 181 ? 7.912 -12.536 -11.958 1.00 86.75 181 ASN A C 1
ATOM 1467 O O . ASN A 1 181 ? 6.774 -12.068 -12.007 1.00 86.75 181 ASN A O 1
ATOM 1471 N N . TYR A 1 182 ? 8.90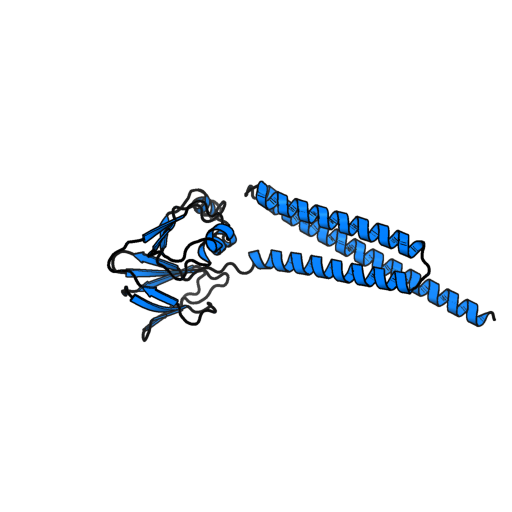6 -12.118 -12.732 1.00 87.25 182 TYR A N 1
ATOM 1472 C CA . TYR A 1 182 ? 8.736 -11.165 -13.812 1.00 87.25 182 TYR A CA 1
ATOM 1473 C C . TYR A 1 182 ? 8.854 -11.880 -15.151 1.00 87.25 182 TYR A C 1
ATOM 1475 O O . TYR A 1 182 ? 9.795 -12.639 -15.383 1.00 87.25 182 TYR A O 1
ATOM 1483 N N . SER A 1 183 ? 7.909 -11.606 -16.043 1.00 85.56 183 SER A N 1
ATOM 1484 C CA . SER A 1 183 ? 7.956 -12.076 -17.418 1.00 85.56 183 SER A CA 1
ATOM 1485 C C . SER A 1 183 ? 7.391 -11.004 -18.334 1.00 85.56 183 SER A C 1
ATOM 1487 O O . SER A 1 183 ? 6.236 -10.599 -18.185 1.00 85.56 183 SER A O 1
ATOM 1489 N N . LEU A 1 184 ? 8.222 -10.533 -19.261 1.00 84.25 184 LEU A N 1
ATOM 1490 C CA . LEU A 1 184 ? 7.801 -9.665 -20.348 1.00 84.25 184 LEU A CA 1
ATOM 1491 C C . LEU A 1 184 ? 7.352 -10.547 -21.525 1.00 84.25 184 LEU A C 1
ATOM 1493 O O . LEU A 1 184 ? 8.181 -11.277 -22.079 1.00 84.25 184 LEU A O 1
ATOM 1497 N N . PRO A 1 185 ? 6.070 -10.508 -21.925 1.00 80.88 185 PRO A N 1
ATOM 1498 C CA . PRO A 1 185 ? 5.599 -11.327 -23.029 1.00 80.88 185 PRO A CA 1
ATOM 1499 C C . PRO A 1 185 ? 6.229 -10.885 -24.350 1.00 80.88 185 PRO A C 1
ATOM 1501 O O . PRO A 1 185 ? 6.367 -9.694 -24.624 1.00 80.88 185 PRO A O 1
ATOM 1504 N N . ALA A 1 186 ? 6.581 -11.864 -25.188 1.00 79.25 186 ALA A N 1
ATOM 1505 C CA . ALA A 1 186 ? 7.168 -11.621 -26.506 1.00 79.25 186 ALA A CA 1
ATOM 1506 C C . ALA A 1 186 ? 6.200 -10.903 -27.464 1.00 79.25 186 ALA A C 1
ATOM 1508 O O . ALA A 1 186 ? 6.632 -10.155 -28.337 1.00 79.25 186 ALA A O 1
ATOM 1509 N N . VAL A 1 187 ? 4.893 -11.125 -27.287 1.00 81.50 187 VAL A N 1
ATOM 1510 C CA . VAL A 1 187 ? 3.815 -10.428 -27.991 1.00 81.50 187 VAL A CA 1
ATOM 1511 C C . VAL A 1 187 ? 2.818 -9.956 -26.944 1.00 81.50 187 VAL A C 1
ATOM 1513 O O . VAL A 1 187 ? 2.217 -10.771 -26.247 1.00 81.50 187 VAL A O 1
ATOM 1516 N N . THR A 1 188 ? 2.653 -8.644 -26.818 1.00 76.31 188 THR A N 1
ATOM 1517 C CA . THR A 1 188 ? 1.643 -8.051 -25.946 1.00 76.31 188 THR A CA 1
ATOM 1518 C C . THR A 1 188 ? 0.275 -8.129 -26.611 1.00 76.31 188 THR A C 1
ATOM 1520 O O . THR A 1 188 ? 0.071 -7.627 -27.714 1.00 76.31 188 THR A O 1
ATOM 1523 N N . SER A 1 189 ? -0.675 -8.767 -25.936 1.00 79.19 189 SER A N 1
ATOM 1524 C CA . SER A 1 189 ? -2.020 -9.016 -26.463 1.00 79.19 189 SER A CA 1
ATOM 1525 C C . SER A 1 189 ? -3.114 -8.386 -25.606 1.00 79.19 189 SER A C 1
ATOM 1527 O O . SER A 1 189 ? -4.159 -8.001 -26.131 1.00 79.19 189 SER A O 1
ATOM 1529 N N . LYS A 1 190 ? -2.874 -8.239 -24.296 1.00 91.31 190 LYS A N 1
ATOM 1530 C CA . LYS A 1 190 ? -3.852 -7.706 -23.344 1.00 91.31 190 LYS A CA 1
ATOM 1531 C C . LYS A 1 190 ? -3.201 -6.721 -22.392 1.00 91.31 190 LYS A C 1
ATOM 1533 O O . LYS A 1 190 ? -2.261 -7.058 -21.681 1.00 91.31 190 LYS A O 1
ATOM 1538 N N . PHE A 1 191 ? -3.756 -5.525 -22.306 1.00 91.31 191 PHE A N 1
ATOM 1539 C CA . PHE A 1 191 ? -3.366 -4.554 -21.295 1.00 91.31 191 PHE A CA 1
ATOM 1540 C C . PHE A 1 191 ? -4.594 -4.014 -20.590 1.00 91.31 191 PHE A C 1
ATOM 1542 O O . PHE A 1 191 ? -5.700 -4.012 -21.131 1.00 91.31 191 PHE A O 1
ATOM 1549 N N . ILE A 1 192 ? -4.375 -3.544 -19.372 1.00 92.25 192 ILE A N 1
ATOM 1550 C CA . ILE A 1 192 ? -5.384 -2.822 -18.608 1.00 92.25 192 ILE A CA 1
ATOM 1551 C C . ILE A 1 192 ? -4.961 -1.372 -18.470 1.00 92.25 192 ILE A C 1
ATOM 1553 O O . ILE A 1 192 ? -3.779 -1.083 -18.309 1.00 92.25 192 ILE A O 1
ATOM 1557 N N . VAL A 1 193 ? -5.931 -0.470 -18.539 1.00 92.62 193 VAL A N 1
ATOM 1558 C CA . VAL A 1 193 ? -5.723 0.959 -18.313 1.00 92.62 193 VAL A CA 1
ATOM 1559 C C . VAL A 1 193 ? -6.364 1.323 -16.988 1.00 92.62 193 VAL A C 1
ATOM 1561 O O . VAL A 1 193 ? -7.505 0.943 -16.724 1.00 92.62 193 VAL A O 1
ATOM 1564 N N . MET A 1 194 ? -5.634 2.053 -16.156 1.00 90.75 194 MET A N 1
ATOM 1565 C CA . MET A 1 194 ? -6.131 2.562 -14.888 1.00 90.75 194 MET A CA 1
ATOM 1566 C C . MET A 1 194 ? -5.760 4.020 -14.719 1.00 90.75 194 MET A C 1
ATOM 1568 O O . MET A 1 194 ? -4.630 4.416 -14.984 1.00 90.75 194 MET A O 1
ATOM 1572 N N . THR A 1 195 ? -6.702 4.793 -14.212 1.00 92.88 195 THR A N 1
ATOM 1573 C CA . THR A 1 195 ? -6.550 6.207 -13.885 1.00 92.88 195 THR A CA 1
ATOM 1574 C C . THR A 1 195 ? -7.427 6.504 -12.677 1.00 92.88 195 THR A C 1
ATOM 1576 O O . THR A 1 195 ? -8.340 5.720 -12.394 1.00 92.88 195 THR A O 1
ATOM 1579 N N . ASP A 1 196 ? -7.136 7.585 -11.956 1.00 91.25 196 ASP A N 1
ATOM 1580 C CA . ASP A 1 196 ? -8.007 8.109 -10.894 1.00 91.25 196 ASP A CA 1
ATOM 1581 C C . ASP A 1 196 ? -8.321 7.051 -9.811 1.00 91.25 196 ASP A C 1
ATOM 1583 O O . ASP A 1 196 ? -9.440 6.924 -9.302 1.00 91.25 196 ASP A O 1
ATOM 1587 N N . ILE A 1 197 ? -7.319 6.229 -9.465 1.00 89.38 197 ILE A N 1
ATOM 1588 C CA . ILE A 1 197 ? -7.471 5.160 -8.465 1.00 89.38 197 ILE A CA 1
ATOM 1589 C C . ILE A 1 197 ? -7.634 5.763 -7.066 1.00 89.38 197 ILE A C 1
ATOM 1591 O O . ILE A 1 197 ? -8.379 5.209 -6.254 1.00 89.38 197 ILE A O 1
ATOM 1595 N N . HIS A 1 198 ? -6.918 6.855 -6.762 1.00 88.50 198 HIS A N 1
ATOM 1596 C CA . HIS A 1 198 ? -6.943 7.551 -5.464 1.00 88.50 198 HIS A CA 1
ATOM 1597 C C . HIS A 1 198 ? -6.869 6.613 -4.237 1.00 88.50 198 HIS A C 1
ATOM 1599 O O . HIS A 1 198 ? -7.595 6.756 -3.254 1.00 88.50 198 HIS A O 1
ATOM 1605 N N . GLY A 1 199 ? -6.029 5.573 -4.294 1.00 82.38 199 GLY A N 1
ATOM 1606 C CA . GLY A 1 199 ? -5.870 4.598 -3.208 1.00 82.38 199 GLY A CA 1
ATOM 1607 C C . GLY A 1 199 ? -7.097 3.718 -2.932 1.00 82.38 199 GLY A C 1
ATOM 1608 O O . GLY A 1 199 ? -7.148 3.036 -1.897 1.00 82.38 199 GLY A O 1
ATOM 1609 N N . ASN A 1 200 ? -8.095 3.707 -3.821 1.00 81.06 200 ASN A N 1
ATOM 1610 C CA . ASN A 1 200 ? -9.310 2.919 -3.666 1.00 81.06 200 ASN A CA 1
ATOM 1611 C C . ASN A 1 200 ? -9.068 1.444 -4.021 1.00 81.06 200 ASN A C 1
ATOM 1613 O O . ASN A 1 200 ? -9.221 0.998 -5.159 1.00 81.06 200 ASN A O 1
ATOM 1617 N N . GLY A 1 201 ? -8.756 0.650 -2.995 1.00 72.12 201 GLY A N 1
ATOM 1618 C CA . GLY A 1 201 ? -8.490 -0.783 -3.136 1.00 72.12 201 GLY A CA 1
ATOM 1619 C C . GLY A 1 201 ? -9.655 -1.620 -3.683 1.00 72.12 201 GLY A C 1
ATOM 1620 O O . GLY A 1 201 ? -9.425 -2.758 -4.085 1.00 72.12 201 GLY A O 1
ATOM 1621 N N . LYS A 1 202 ? -10.892 -1.095 -3.746 1.00 75.94 202 LYS A N 1
ATOM 1622 C CA . LYS A 1 202 ? -12.014 -1.823 -4.368 1.00 75.94 202 LYS A CA 1
ATOM 1623 C C . LYS A 1 202 ? -11.784 -2.052 -5.861 1.00 75.94 202 LYS A C 1
ATOM 1625 O O . LYS A 1 202 ? -12.122 -3.122 -6.355 1.00 75.94 202 LYS A O 1
ATOM 1630 N N . TYR A 1 203 ? -11.192 -1.081 -6.559 1.00 78.75 203 TYR A N 1
ATOM 1631 C CA . TYR A 1 203 ? -10.904 -1.212 -7.989 1.00 78.75 203 TYR A CA 1
ATOM 1632 C C . TYR A 1 203 ? -9.830 -2.269 -8.252 1.00 78.75 203 TYR A C 1
ATOM 1634 O O . TYR A 1 203 ? -9.959 -3.051 -9.188 1.00 78.75 203 TYR A O 1
ATOM 1642 N N . LEU A 1 204 ? -8.829 -2.356 -7.371 1.00 76.19 204 LEU A N 1
ATOM 1643 C CA . LEU A 1 204 ? -7.767 -3.360 -7.459 1.00 76.19 204 LEU A CA 1
ATOM 1644 C C . LEU A 1 204 ? -8.294 -4.773 -7.198 1.00 76.19 204 LEU A C 1
ATOM 1646 O O . LEU A 1 204 ? -8.008 -5.686 -7.961 1.00 76.19 204 LEU A O 1
ATOM 1650 N N . ASN A 1 205 ? -9.137 -4.943 -6.176 1.00 77.56 205 ASN A N 1
ATOM 1651 C CA . ASN A 1 205 ? -9.698 -6.254 -5.833 1.00 77.56 205 ASN A CA 1
ATOM 1652 C C . ASN A 1 205 ? -10.596 -6.842 -6.933 1.00 77.56 205 ASN A C 1
ATOM 1654 O O . ASN A 1 205 ? -10.719 -8.059 -7.027 1.00 77.56 205 ASN A O 1
ATOM 1658 N N . ASN A 1 206 ? -11.226 -5.990 -7.744 1.00 79.88 206 ASN A N 1
ATOM 1659 C CA . ASN A 1 206 ? -12.101 -6.408 -8.841 1.00 79.88 206 ASN A CA 1
ATOM 1660 C C . ASN A 1 206 ? -11.357 -6.540 -10.179 1.00 79.88 206 ASN A C 1
ATOM 1662 O O . ASN A 1 206 ? -11.969 -6.841 -11.204 1.00 79.88 206 ASN A O 1
ATOM 1666 N N . MET A 1 207 ? -10.049 -6.291 -10.186 1.00 81.25 207 MET A N 1
ATOM 1667 C CA . MET A 1 207 ? -9.230 -6.337 -11.383 1.00 81.25 207 MET A CA 1
ATOM 1668 C C . MET A 1 207 ? -9.006 -7.775 -11.840 1.00 81.25 207 MET A C 1
ATOM 1670 O O . MET A 1 207 ? -8.512 -8.615 -11.081 1.00 81.25 207 MET A O 1
ATOM 1674 N N . THR A 1 208 ? -9.305 -8.042 -13.112 1.00 84.12 208 THR A N 1
ATOM 1675 C CA . THR A 1 208 ? -8.882 -9.293 -13.745 1.00 84.12 208 THR A CA 1
ATOM 1676 C C . THR A 1 208 ? -7.363 -9.425 -13.675 1.00 84.12 208 THR A C 1
ATOM 1678 O O . THR A 1 208 ? -6.644 -8.447 -13.849 1.00 84.12 208 THR A O 1
ATOM 1681 N N . GLN A 1 209 ? -6.866 -10.634 -13.426 1.00 85.44 209 GLN A N 1
ATOM 1682 C CA . GLN A 1 209 ? -5.431 -10.941 -13.472 1.00 85.44 209 GLN A CA 1
ATOM 1683 C C . GLN A 1 209 ? -4.978 -11.375 -14.881 1.00 85.44 209 GLN A C 1
ATOM 1685 O O . GLN A 1 209 ? -3.793 -11.619 -15.103 1.00 85.44 209 GLN A O 1
ATOM 1690 N N . ASP A 1 210 ? -5.917 -11.476 -15.830 1.00 89.56 210 ASP A N 1
ATOM 1691 C CA . ASP A 1 210 ? -5.681 -11.852 -17.228 1.00 89.56 210 ASP A CA 1
ATOM 1692 C C . ASP A 1 210 ? -5.248 -10.635 -18.060 1.00 89.56 210 ASP A C 1
ATOM 1694 O O . ASP A 1 210 ? -5.997 -10.105 -18.881 1.00 89.56 210 ASP A O 1
ATOM 1698 N N . TYR A 1 211 ? -4.036 -10.153 -17.792 1.00 90.50 211 TYR A N 1
ATOM 1699 C CA . TYR A 1 211 ? -3.378 -9.109 -18.572 1.00 90.50 211 TYR A CA 1
ATOM 1700 C C . TYR A 1 211 ? -1.861 -9.317 -18.621 1.00 90.50 211 TYR A C 1
ATOM 1702 O O . TYR A 1 211 ? -1.264 -9.982 -17.764 1.00 90.50 211 TYR A O 1
ATOM 1710 N N . ASP A 1 212 ? -1.235 -8.735 -19.640 1.00 89.62 212 ASP A N 1
ATOM 1711 C CA . ASP A 1 212 ? 0.206 -8.797 -19.874 1.00 89.62 212 ASP A CA 1
ATOM 1712 C C . ASP A 1 212 ? 0.931 -7.684 -19.115 1.00 89.62 212 ASP A C 1
ATOM 1714 O O . ASP A 1 212 ? 1.924 -7.936 -18.436 1.00 89.62 212 ASP A O 1
ATOM 1718 N N . PHE A 1 213 ? 0.397 -6.463 -19.185 1.00 90.69 213 PHE A N 1
ATOM 1719 C CA . PHE A 1 213 ? 0.912 -5.291 -18.481 1.00 90.69 213 PHE A CA 1
ATOM 1720 C C . PHE A 1 213 ? -0.207 -4.295 -18.150 1.00 90.69 213 PHE A C 1
ATOM 1722 O O . PHE A 1 213 ? -1.304 -4.346 -18.716 1.00 90.69 213 PHE A O 1
ATOM 1729 N N . ALA A 1 214 ? 0.078 -3.384 -17.225 1.00 91.44 214 ALA A N 1
ATOM 1730 C CA . ALA A 1 214 ? -0.829 -2.316 -16.833 1.00 91.44 214 ALA A CA 1
ATOM 1731 C C . ALA A 1 214 ? -0.317 -0.945 -17.294 1.00 91.44 214 ALA A C 1
ATOM 1733 O O . ALA A 1 214 ? 0.837 -0.587 -17.063 1.00 91.44 214 ALA A O 1
ATOM 1734 N N . LEU A 1 215 ? -1.199 -0.166 -17.914 1.00 92.56 215 LEU A N 1
ATOM 1735 C CA . LEU A 1 215 ? -1.029 1.256 -18.185 1.00 92.56 215 LEU A CA 1
ATOM 1736 C C . LEU A 1 215 ? -1.672 2.047 -17.050 1.00 92.56 215 LEU A C 1
ATOM 1738 O O . LEU A 1 215 ? -2.887 2.030 -16.866 1.00 92.56 215 LEU A O 1
ATOM 1742 N N . LEU A 1 216 ? -0.839 2.725 -16.280 1.00 91.81 216 LEU A N 1
ATOM 1743 C CA . LEU A 1 216 ? -1.220 3.543 -15.146 1.00 91.81 216 LEU A CA 1
ATOM 1744 C C . LEU A 1 216 ? -1.130 5.004 -15.602 1.00 91.81 216 LEU A C 1
ATOM 1746 O O . LEU A 1 216 ? -0.053 5.495 -15.933 1.00 91.81 216 LEU A O 1
ATOM 1750 N N . CYS A 1 217 ? -2.271 5.678 -15.707 1.00 93.69 217 CYS A N 1
ATOM 1751 C CA . CYS A 1 217 ? -2.420 6.970 -16.382 1.00 93.69 217 CYS A CA 1
ATOM 1752 C C . CYS A 1 217 ? -2.455 8.177 -15.428 1.00 93.69 217 CYS A C 1
ATOM 1754 O O . CYS A 1 217 ? -2.778 9.278 -15.861 1.00 93.69 217 CYS A O 1
ATOM 1756 N N . GLY A 1 218 ? -2.040 7.993 -14.173 1.00 92.38 218 GLY A N 1
ATOM 1757 C CA . GLY A 1 218 ? -1.982 9.043 -13.158 1.00 92.38 218 GLY A CA 1
ATOM 1758 C C . GLY A 1 218 ? -3.129 8.998 -12.148 1.00 92.38 218 GLY A C 1
ATOM 1759 O O . GLY A 1 218 ? -4.029 8.161 -12.222 1.00 92.38 218 GLY A O 1
ATOM 1760 N N . ASP A 1 219 ? -3.038 9.897 -11.171 1.00 91.12 219 ASP A N 1
ATOM 1761 C CA . ASP A 1 219 ? -3.986 10.102 -10.077 1.00 91.12 219 ASP A CA 1
ATOM 1762 C C . ASP A 1 219 ? -4.157 8.856 -9.196 1.00 91.12 219 ASP A C 1
ATOM 1764 O O . ASP A 1 219 ? -5.242 8.397 -8.831 1.00 91.12 219 ASP A O 1
ATOM 1768 N N . TYR A 1 220 ? -3.009 8.300 -8.803 1.00 89.62 220 TYR A N 1
ATOM 1769 C CA . TYR A 1 220 ? -2.928 7.159 -7.887 1.00 89.62 220 TYR A CA 1
ATOM 1770 C C . TYR A 1 220 ? -3.227 7.551 -6.449 1.00 89.62 220 TYR A C 1
ATOM 1772 O O . TYR A 1 220 ? -3.634 6.711 -5.647 1.00 89.62 220 TYR A O 1
ATOM 1780 N N . SER A 1 221 ? -2.975 8.808 -6.107 1.00 85.62 221 SER A N 1
ATOM 1781 C CA . SER A 1 221 ? -3.222 9.376 -4.789 1.00 85.62 221 SER A CA 1
ATOM 1782 C C . SER A 1 221 ? -4.011 10.664 -4.925 1.00 85.62 221 SER A C 1
ATOM 1784 O O . SER A 1 221 ? -3.838 11.403 -5.889 1.00 85.62 221 SER A O 1
ATOM 1786 N N . SER A 1 222 ? -4.859 10.970 -3.955 1.00 82.00 222 SER A N 1
ATOM 1787 C CA . SER A 1 222 ? -5.433 12.297 -3.818 1.00 82.00 222 SER A CA 1
ATOM 1788 C C . SER A 1 222 ? -4.397 13.227 -3.185 1.00 82.00 222 SER A C 1
ATOM 1790 O O . SER A 1 222 ? -3.933 13.012 -2.064 1.00 82.00 222 SER A O 1
ATOM 1792 N N . GLY A 1 223 ? -3.956 14.226 -3.955 1.00 75.12 223 GLY A N 1
ATOM 1793 C CA . GLY A 1 223 ? -2.971 15.246 -3.570 1.00 75.12 223 GLY A CA 1
ATOM 1794 C C . GLY A 1 223 ? -1.651 14.720 -3.005 1.00 75.12 223 GLY A C 1
ATOM 1795 O O . GLY A 1 223 ? -1.084 15.331 -2.099 1.00 75.12 223 GLY A O 1
ATOM 1796 N N . GLY A 1 224 ? -1.144 13.608 -3.539 1.00 74.31 224 GLY A N 1
ATOM 1797 C CA . GLY A 1 224 ? 0.194 13.107 -3.223 1.00 74.31 224 GLY A CA 1
ATOM 1798 C C . GLY A 1 224 ? 0.303 12.374 -1.886 1.00 74.31 224 GLY A C 1
ATOM 1799 O O . GLY A 1 224 ? 1.410 12.214 -1.366 1.00 74.31 224 GLY A O 1
ATOM 1800 N N . MET A 1 225 ? -0.813 11.936 -1.295 1.00 76.06 225 MET A N 1
ATOM 1801 C CA . MET A 1 225 ? -0.787 11.196 -0.034 1.00 76.06 225 MET A CA 1
ATOM 1802 C C . MET A 1 225 ? -0.099 9.830 -0.194 1.00 76.06 225 MET A C 1
ATOM 1804 O O . MET A 1 225 ? -0.597 8.927 -0.866 1.00 76.06 225 MET A O 1
ATOM 1808 N N . ALA A 1 226 ? 1.031 9.644 0.496 1.00 77.00 226 ALA A N 1
ATOM 1809 C CA . ALA A 1 226 ? 1.880 8.456 0.353 1.00 77.00 226 ALA A CA 1
ATOM 1810 C C . ALA A 1 226 ? 1.163 7.127 0.671 1.00 77.00 226 ALA A C 1
ATOM 1812 O O . ALA A 1 226 ? 1.413 6.114 0.021 1.00 77.00 226 ALA A O 1
ATOM 1813 N N . HIS A 1 227 ? 0.246 7.121 1.642 1.00 77.94 227 HIS A N 1
ATOM 1814 C CA . HIS A 1 227 ? -0.523 5.928 2.007 1.00 77.94 227 HIS A CA 1
ATOM 1815 C C . HIS A 1 227 ? -1.585 5.558 0.951 1.00 77.94 227 HIS A C 1
ATOM 1817 O O . HIS A 1 227 ? -1.898 4.384 0.776 1.00 77.94 227 HIS A O 1
ATOM 1823 N N . GLU A 1 228 ? -2.142 6.528 0.221 1.00 82.06 228 GLU A N 1
ATOM 1824 C CA . GLU A 1 228 ? -3.014 6.260 -0.932 1.00 82.06 228 GLU A CA 1
ATOM 1825 C C . GLU A 1 228 ? -2.220 5.752 -2.116 1.00 82.06 228 GLU A C 1
ATOM 1827 O O . GLU A 1 228 ? -2.591 4.739 -2.703 1.00 82.06 228 GLU A O 1
ATOM 1832 N N . PHE A 1 229 ? -1.083 6.395 -2.383 1.00 84.31 229 PHE A N 1
ATOM 1833 C CA . PHE A 1 229 ? -0.145 5.936 -3.392 1.00 84.31 229 PHE A CA 1
ATOM 1834 C C . PHE A 1 229 ? 0.213 4.465 -3.138 1.00 84.31 229 PHE A C 1
ATOM 1836 O O . PHE A 1 229 ? -0.018 3.620 -3.991 1.00 84.31 229 PHE A O 1
ATOM 1843 N N . SER A 1 230 ? 0.644 4.118 -1.921 1.00 84.31 230 SER A N 1
ATOM 1844 C CA . SER A 1 230 ? 0.964 2.734 -1.545 1.00 84.31 230 SER A CA 1
ATOM 1845 C C . SER A 1 230 ? -0.201 1.757 -1.754 1.00 84.31 230 SER A C 1
ATOM 1847 O O . SER A 1 230 ? -0.002 0.667 -2.302 1.00 84.31 230 SER A O 1
ATOM 1849 N N . ARG A 1 231 ? -1.429 2.149 -1.386 1.00 83.88 231 ARG A N 1
ATOM 1850 C CA . ARG A 1 231 ? -2.631 1.328 -1.596 1.00 83.88 231 ARG A CA 1
ATOM 1851 C C . ARG A 1 231 ? -2.899 1.051 -3.071 1.00 83.88 231 ARG A C 1
ATOM 1853 O O . ARG A 1 231 ? -3.253 -0.084 -3.384 1.00 83.88 231 ARG A O 1
ATOM 1860 N N . SER A 1 232 ? -2.681 2.027 -3.951 1.00 87.75 232 SER A N 1
ATOM 1861 C CA . SER A 1 232 ? -2.895 1.891 -5.397 1.00 87.75 232 SER A CA 1
ATOM 1862 C C . SER A 1 232 ? -2.023 0.816 -6.044 1.00 87.75 232 SER A C 1
ATOM 1864 O O . SER A 1 232 ? -2.429 0.234 -7.037 1.00 87.75 232 SER A O 1
ATOM 1866 N N . PHE A 1 233 ? -0.872 0.477 -5.460 1.00 86.31 233 PHE A N 1
ATOM 1867 C CA . PHE A 1 233 ? 0.085 -0.456 -6.067 1.00 86.31 233 PHE A CA 1
ATOM 1868 C C . PHE A 1 233 ? 0.177 -1.822 -5.383 1.00 86.31 233 PHE A C 1
ATOM 1870 O O . PHE A 1 233 ? 0.924 -2.691 -5.834 1.00 86.31 233 PHE A O 1
ATOM 1877 N N . LYS A 1 234 ? -0.578 -2.051 -4.303 1.00 79.44 234 LYS A N 1
ATOM 1878 C CA . LYS A 1 234 ? -0.421 -3.234 -3.437 1.00 79.44 234 LYS A CA 1
ATOM 1879 C C . LYS A 1 234 ? -0.524 -4.575 -4.182 1.00 79.44 234 LYS A C 1
ATOM 1881 O O . LYS A 1 234 ? 0.113 -5.547 -3.786 1.00 79.44 234 LYS A O 1
ATOM 1886 N N . GLN A 1 235 ? -1.305 -4.633 -5.260 1.00 78.69 235 GLN A N 1
ATOM 1887 C CA . GLN A 1 235 ? -1.554 -5.854 -6.040 1.00 78.69 235 GLN A CA 1
ATOM 1888 C C . GLN A 1 235 ? -0.844 -5.882 -7.400 1.00 78.69 235 GLN A C 1
ATOM 1890 O O . GLN A 1 235 ? -0.968 -6.859 -8.131 1.00 78.69 235 GLN A O 1
ATOM 1895 N N . MET A 1 236 ? -0.077 -4.844 -7.739 1.00 82.19 236 MET A N 1
ATOM 1896 C CA . MET A 1 236 ? 0.542 -4.693 -9.062 1.00 82.19 236 MET A CA 1
ATOM 1897 C C . MET A 1 236 ? 1.968 -5.252 -9.143 1.00 82.19 236 MET A C 1
ATOM 1899 O O . MET A 1 236 ? 2.685 -4.999 -10.102 1.00 82.19 236 MET A O 1
ATOM 1903 N N . HIS A 1 237 ? 2.399 -6.033 -8.152 1.00 81.81 237 HIS A N 1
ATOM 1904 C CA . HIS A 1 237 ? 3.763 -6.567 -8.085 1.00 81.81 237 HIS A CA 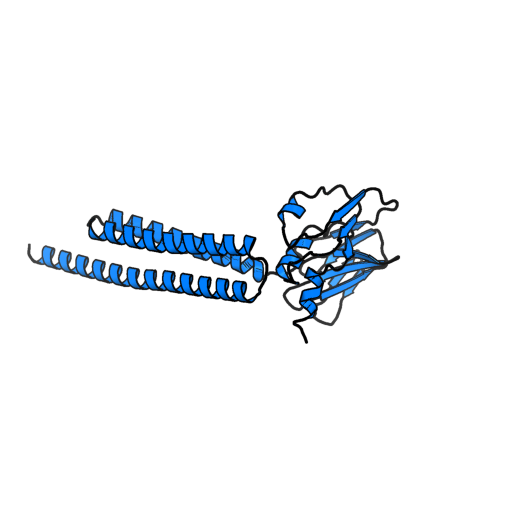1
ATOM 1905 C C . HIS A 1 237 ? 4.032 -7.733 -9.053 1.00 81.81 237 HIS A C 1
ATOM 1907 O O . HIS A 1 237 ? 5.179 -8.135 -9.233 1.00 81.81 237 HIS A O 1
ATOM 1913 N N . LYS A 1 238 ? 2.988 -8.295 -9.677 1.00 77.88 238 LYS A N 1
ATOM 1914 C CA . LYS A 1 238 ? 3.077 -9.514 -10.507 1.00 77.88 238 LYS A CA 1
ATOM 1915 C C . LYS A 1 238 ? 3.277 -9.257 -11.996 1.00 77.88 238 LYS A C 1
ATOM 1917 O O . LYS A 1 238 ? 3.598 -10.185 -12.733 1.00 77.88 238 LYS A O 1
ATOM 1922 N N . LYS A 1 239 ? 2.996 -8.041 -12.458 1.00 87.88 239 LYS A N 1
ATOM 1923 C CA . LYS A 1 239 ? 2.943 -7.698 -13.880 1.00 87.88 239 LYS A CA 1
ATOM 1924 C C . LYS A 1 239 ? 3.651 -6.365 -14.116 1.00 87.88 239 LYS A C 1
ATOM 1926 O O . LYS A 1 239 ? 3.617 -5.515 -13.225 1.00 87.88 239 LYS A O 1
ATOM 1931 N N . PRO A 1 240 ? 4.281 -6.172 -15.286 1.00 90.44 240 PRO A N 1
ATOM 1932 C CA . PRO A 1 240 ? 4.866 -4.891 -15.637 1.00 90.44 240 PRO A CA 1
ATOM 1933 C C . PRO A 1 240 ? 3.825 -3.776 -15.616 1.00 90.44 240 PRO A C 1
ATOM 1935 O O . PRO A 1 240 ? 2.683 -3.952 -16.051 1.00 90.44 240 PRO A O 1
ATOM 1938 N N . VAL A 1 241 ? 4.255 -2.608 -15.157 1.00 91.62 241 VAL A N 1
ATOM 1939 C CA . VAL A 1 241 ? 3.474 -1.377 -15.164 1.00 91.62 241 VAL A CA 1
ATOM 1940 C C . VAL A 1 241 ? 4.197 -0.307 -15.977 1.00 91.62 241 VAL A C 1
ATOM 1942 O O . VAL A 1 241 ? 5.420 -0.179 -15.924 1.00 91.62 241 VAL A O 1
ATOM 1945 N N . ILE A 1 242 ? 3.441 0.492 -16.719 1.00 91.19 242 ILE A N 1
ATOM 1946 C CA . ILE A 1 242 ? 3.903 1.748 -17.315 1.00 91.19 242 ILE A CA 1
ATOM 1947 C C . ILE A 1 242 ? 3.141 2.856 -16.607 1.00 91.19 242 ILE A C 1
ATOM 1949 O O . ILE A 1 242 ? 1.920 2.790 -16.524 1.00 91.19 242 ILE A O 1
ATOM 1953 N N . MET A 1 243 ? 3.850 3.854 -16.085 1.00 91.00 243 MET A N 1
ATOM 1954 C CA . MET A 1 243 ? 3.261 4.877 -15.221 1.00 91.00 243 MET A CA 1
ATOM 1955 C C . MET A 1 243 ? 3.395 6.269 -15.826 1.00 91.00 243 MET A C 1
ATOM 1957 O O . MET A 1 243 ? 4.492 6.689 -16.190 1.00 91.00 243 MET A O 1
ATOM 1961 N N . ALA A 1 244 ? 2.289 7.003 -15.855 1.00 92.00 244 ALA A N 1
ATOM 1962 C CA . ALA A 1 244 ? 2.245 8.447 -16.031 1.00 92.00 244 ALA A CA 1
ATOM 1963 C C . ALA A 1 244 ? 2.038 9.142 -14.676 1.00 92.00 244 ALA A C 1
ATOM 1965 O O . ALA A 1 244 ? 1.650 8.510 -13.695 1.00 92.00 244 ALA A O 1
ATOM 1966 N N . VAL A 1 245 ? 2.312 10.443 -14.603 1.00 89.94 245 VAL A N 1
ATOM 1967 C CA . VAL A 1 245 ? 2.077 11.254 -13.398 1.00 89.94 245 VAL A CA 1
ATOM 1968 C C . VAL A 1 245 ? 0.815 12.080 -13.616 1.00 89.94 245 VAL A C 1
ATOM 1970 O O . VAL A 1 245 ? 0.762 12.841 -14.582 1.00 89.94 245 VAL A O 1
ATOM 1973 N N . GLY A 1 246 ? -0.171 11.944 -12.727 1.00 90.44 246 GLY A N 1
ATOM 1974 C CA . GLY A 1 246 ? -1.392 12.750 -12.759 1.00 90.44 246 GLY A CA 1
ATOM 1975 C C . GLY A 1 246 ? -1.245 14.089 -12.030 1.00 90.44 246 GLY A C 1
ATOM 1976 O O . GLY A 1 246 ? -0.240 14.356 -11.354 1.00 90.44 246 GLY A O 1
ATOM 1977 N N . ASN A 1 247 ? -2.245 14.965 -12.154 1.00 87.69 247 ASN A N 1
ATOM 1978 C CA . ASN A 1 247 ? -2.230 16.258 -11.469 1.00 87.69 247 ASN A CA 1
ATOM 1979 C C . ASN A 1 247 ? -2.311 16.095 -9.949 1.00 87.69 247 ASN A C 1
ATOM 1981 O O . ASN A 1 247 ? -1.649 16.856 -9.242 1.00 87.69 247 ASN A O 1
ATOM 1985 N N . HIS A 1 248 ? -3.044 15.105 -9.434 1.00 84.00 248 HIS A N 1
ATOM 1986 C CA . HIS A 1 248 ? -3.116 14.845 -7.997 1.00 84.00 248 HIS A CA 1
ATOM 1987 C C . HIS A 1 248 ? -1.802 14.278 -7.446 1.00 84.00 248 HIS A C 1
ATOM 1989 O O . HIS A 1 248 ? -1.424 14.607 -6.321 1.00 84.00 248 HIS A O 1
ATOM 1995 N N . ASP A 1 249 ? -1.048 13.524 -8.248 1.00 83.88 249 ASP A N 1
ATOM 1996 C CA . ASP A 1 249 ? 0.268 13.006 -7.853 1.00 83.88 249 ASP A CA 1
ATOM 1997 C C . ASP A 1 249 ? 1.344 14.106 -7.842 1.00 83.88 249 ASP A C 1
ATOM 1999 O O . ASP A 1 249 ? 2.248 14.117 -7.001 1.00 83.88 249 ASP A O 1
ATOM 2003 N N . ALA A 1 250 ? 1.244 15.070 -8.764 1.00 79.44 250 ALA A N 1
ATOM 2004 C CA . ALA A 1 250 ? 2.199 16.169 -8.892 1.00 79.44 250 ALA A CA 1
ATOM 2005 C C . ALA A 1 250 ? 2.113 17.189 -7.740 1.00 79.44 250 ALA A C 1
ATOM 2007 O O . ALA A 1 250 ? 3.107 17.854 -7.426 1.00 79.44 250 ALA A O 1
ATOM 2008 N N . LEU A 1 251 ? 0.949 17.313 -7.089 1.00 65.69 251 LEU A N 1
ATOM 2009 C CA . LEU A 1 251 ? 0.719 18.267 -5.995 1.00 65.69 251 LEU A CA 1
ATOM 2010 C C . LEU A 1 251 ? 1.607 18.007 -4.772 1.00 65.69 251 LEU A C 1
ATOM 2012 O O . LEU A 1 251 ? 2.031 18.966 -4.122 1.00 65.69 251 LEU A O 1
ATOM 2016 N N . GLY A 1 252 ? 1.994 16.751 -4.521 1.00 54.25 252 GLY A N 1
ATOM 2017 C CA . GLY A 1 252 ? 2.925 16.390 -3.446 1.00 54.25 252 GLY A CA 1
ATOM 2018 C C . GLY A 1 252 ? 4.310 17.047 -3.567 1.00 54.25 252 GLY A C 1
ATOM 2019 O O . GLY A 1 252 ? 5.028 17.166 -2.577 1.00 54.25 252 GLY A O 1
ATOM 2020 N N . ARG A 1 253 ? 4.688 17.550 -4.754 1.00 48.12 253 ARG A N 1
ATOM 2021 C CA . ARG A 1 253 ? 5.969 18.251 -4.970 1.00 48.12 253 ARG A CA 1
ATOM 2022 C C . ARG A 1 253 ? 5.974 19.711 -4.513 1.00 48.12 253 ARG A C 1
ATOM 2024 O O . ARG A 1 253 ? 7.051 20.290 -4.405 1.00 48.12 253 ARG A O 1
ATOM 2031 N N . ARG A 1 254 ? 4.813 20.329 -4.256 1.00 45.44 254 ARG A N 1
ATOM 2032 C CA . ARG A 1 254 ? 4.738 21.761 -3.895 1.00 45.44 254 ARG A CA 1
ATOM 2033 C C . ARG A 1 254 ? 4.921 22.050 -2.400 1.00 45.44 254 ARG A C 1
ATOM 2035 O O . ARG A 1 254 ? 5.134 23.204 -2.058 1.00 45.44 254 ARG A O 1
ATOM 2042 N N . GLY A 1 255 ? 4.881 21.036 -1.531 1.00 43.47 255 GLY A N 1
ATOM 2043 C CA . GLY A 1 255 ? 5.052 21.191 -0.076 1.00 43.47 255 GLY A CA 1
ATOM 2044 C C . GLY A 1 255 ? 6.443 20.840 0.469 1.00 43.47 255 GLY A C 1
ATOM 2045 O O . GLY A 1 255 ? 6.612 20.791 1.681 1.00 43.47 255 GLY A O 1
ATOM 2046 N N . GLY A 1 256 ? 7.413 20.542 -0.403 1.00 38.84 256 GLY A N 1
ATOM 2047 C CA . GLY A 1 256 ? 8.741 20.029 -0.035 1.00 38.84 256 GLY A CA 1
ATOM 2048 C C . GLY A 1 256 ? 9.910 20.869 -0.552 1.00 38.84 256 GLY A C 1
ATOM 2049 O O . GLY A 1 256 ? 10.896 20.302 -1.025 1.00 38.84 256 GLY A O 1
ATOM 2050 N N . ARG A 1 257 ? 9.790 22.198 -0.510 1.00 33.41 257 ARG A N 1
ATOM 2051 C CA . ARG A 1 257 ? 10.925 23.128 -0.567 1.00 33.41 257 ARG A CA 1
ATOM 2052 C C . ARG A 1 257 ? 10.842 24.087 0.604 1.00 33.41 257 ARG A C 1
ATOM 2054 O O . ARG A 1 257 ? 9.714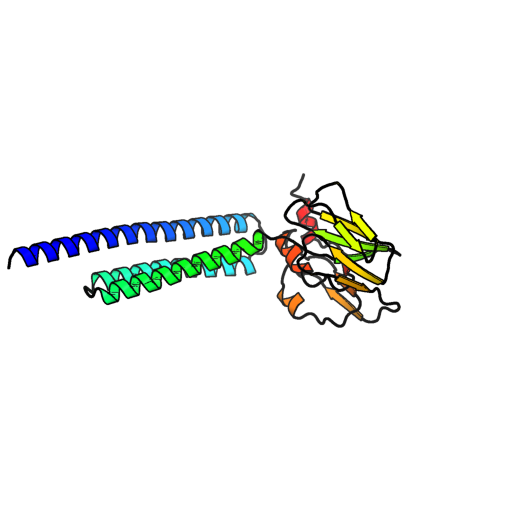 24.563 0.856 1.00 33.41 257 ARG A O 1
#

Organism: NCBI:txid28002

Sequence (257 aa):
MKLVQVQKIEKLQNTLVVLKAARIIQCAVILYLAIVHLVIAKIYLVSKLEFYGQLQYAYFTAIKAILCVIFTFVQTSVVKRNKRVQVIYAVVIINTIFVIALIADLAYFLRQFVDVNYGPLTVINGNQTQIHWYTSQKTQSVVSLDNKVFMSNTRTHFHNVLVNETNFNFKVNGFSENSFNYSLPAVTSKFIVMTDIHGNGKYLNNMTQDYDFALLCGDYSSGGMAHEFSRSFKQMHKKPVIMAVGNHDALGRRGGR

Secondary structure (DSSP, 8-state):
-HHHHHHHHHHHHHHHHHHHHHHHHHHHHHHHHHHHHHHHHHHHHHTT--HHHHHHHHHHHHHHHHHHHHHHHHHHHHHHH---HHHHHHHHHHHHHHHHHHHHHHHHHHHHHH---EEEEEEEETTEEEEEEEEEEEEEEEEEETTEEEEEEEEEEEEEEEES-SEEEEEETT-S-S-EEEE--SS---EEEE---TT-HHHHHT--S--SEEEE-S--SSTT-HHHHHHHHTTGGGSEEEEPPPHHHHGGGGG--

pLDDT: mean 76.01, std 13.42, range [33.41, 93.94]

Foldseek 3Di:
DVVVVVVVVVVVVVVVVVVVVVVVVLVVLLVVQVVVLVVVVVVVVVVPFDPPPVVVVSVVSVVLSVVLVVLSVVLVVVVVVDPDPVSVVVSVVVNVVSSVVVVVVVVVVVVLVQWLWADQAWADDPQKIKGKIFGPFFDWWWKDWPPDIDTDPGTDRIDIDIGNDQWTKMDTPPDPDPIATGHQDPDFDFEEEDEQCQLVLVVVVPDDPPGQEYEYEENQHQQQRSSSVRSSRRNNHHHHYDHDYDPSNCNVVVVPD

InterPro domains:
  IPR004843 Calcineurin-like, phosphoesterase domain [PF00149] (190-250)
  IPR029052 Metallo-dependent phosphatase-like [G3DSA:3.60.21.10] (185-254)
  IPR029052 Metallo-dependent phosphatase-like [SSF56300] (190-251)